Protein AF-A0A9X6AEW4-F1 (afdb_monomer_lite)

Structure (mmCIF, N/CA/C/O backbone):
data_AF-A0A9X6AEW4-F1
#
_entry.id   AF-A0A9X6AEW4-F1
#
loop_
_atom_site.group_PDB
_atom_site.id
_atom_site.type_symbol
_atom_site.label_atom_id
_atom_site.label_alt_id
_atom_site.label_comp_id
_atom_site.label_asym_id
_atom_site.label_entity_id
_atom_site.label_seq_id
_atom_site.pdbx_PDB_ins_code
_atom_site.Cartn_x
_atom_site.Cartn_y
_atom_site.Cartn_z
_atom_site.occupancy
_atom_site.B_iso_or_equiv
_atom_site.auth_seq_id
_atom_site.auth_comp_id
_atom_site.auth_asym_id
_atom_site.auth_atom_id
_atom_site.pdbx_PDB_model_num
ATOM 1 N N . PHE A 1 1 ? 2.083 4.093 9.256 1.00 96.12 1 PHE A N 1
ATOM 2 C CA . PHE A 1 1 ? 1.418 5.423 9.361 1.00 96.12 1 PHE A CA 1
ATOM 3 C C . PHE A 1 1 ? 2.247 6.490 8.649 1.00 96.12 1 PHE A C 1
ATOM 5 O O . PHE A 1 1 ? 2.747 7.426 9.253 1.00 96.12 1 PHE A O 1
ATOM 12 N N . GLU A 1 2 ? 2.421 6.334 7.338 1.00 94.69 2 GLU A N 1
ATOM 13 C CA . GLU A 1 2 ? 3.553 6.954 6.638 1.00 94.69 2 GLU A CA 1
ATOM 14 C C . GLU A 1 2 ? 3.264 8.322 6.017 1.00 94.69 2 GLU A C 1
ATOM 16 O O . GLU A 1 2 ? 4.173 8.936 5.484 1.00 94.69 2 GLU A O 1
ATOM 21 N N . TYR A 1 3 ? 2.034 8.834 6.043 1.00 95.38 3 TYR A N 1
ATOM 22 C CA . TYR A 1 3 ? 1.745 10.127 5.410 1.00 95.38 3 TYR A CA 1
ATOM 23 C C . TYR A 1 3 ? 2.541 11.243 6.099 1.00 95.38 3 TYR A C 1
ATOM 25 O O . TYR A 1 3 ? 2.691 11.251 7.319 1.00 95.38 3 TYR A O 1
ATOM 33 N N . GLY A 1 4 ? 3.058 12.202 5.334 1.00 93.94 4 GLY A N 1
ATOM 34 C CA . GLY A 1 4 ? 3.795 13.310 5.933 1.00 93.94 4 GLY A CA 1
ATOM 35 C C . GLY A 1 4 ? 4.059 14.476 4.996 1.00 93.94 4 GLY A C 1
ATOM 36 O O . GLY A 1 4 ? 3.699 14.468 3.820 1.00 93.94 4 GLY A O 1
ATOM 37 N N . THR A 1 5 ? 4.751 15.483 5.525 1.00 94.44 5 THR A N 1
ATOM 38 C CA . THR A 1 5 ? 5.048 16.742 4.821 1.00 94.44 5 THR A CA 1
ATOM 39 C C . THR A 1 5 ? 5.946 16.569 3.594 1.00 94.44 5 THR A C 1
ATOM 41 O O . THR A 1 5 ? 5.980 17.438 2.717 1.00 94.44 5 THR A O 1
ATOM 44 N N . ALA A 1 6 ? 6.637 15.429 3.492 1.00 91.81 6 ALA A N 1
ATOM 45 C CA . ALA A 1 6 ? 7.330 15.018 2.279 1.00 91.81 6 ALA A CA 1
ATOM 46 C C . ALA A 1 6 ? 6.361 14.849 1.095 1.00 91.81 6 ALA A C 1
ATOM 48 O O . ALA A 1 6 ? 6.721 15.267 -0.006 1.00 91.81 6 ALA A O 1
ATOM 49 N N . ASP A 1 7 ? 5.154 14.324 1.338 1.00 93.62 7 ASP A N 1
ATOM 50 C CA . ASP A 1 7 ? 4.107 14.076 0.337 1.00 93.62 7 ASP A CA 1
ATOM 51 C C . ASP A 1 7 ? 3.308 15.344 0.039 1.00 93.62 7 ASP A C 1
ATOM 53 O O . ASP A 1 7 ? 3.150 15.745 -1.109 1.00 93.62 7 ASP A O 1
ATOM 57 N N . ASN A 1 8 ? 2.806 15.989 1.093 1.00 94.31 8 ASN A N 1
ATOM 58 C CA . ASN A 1 8 ? 1.968 17.176 1.010 1.00 94.31 8 ASN A CA 1
ATOM 59 C C . ASN A 1 8 ? 2.116 17.990 2.294 1.00 94.31 8 ASN A C 1
ATOM 61 O O . ASN A 1 8 ? 2.105 17.427 3.385 1.00 94.31 8 ASN A O 1
ATOM 65 N N . ARG A 1 9 ? 2.206 19.321 2.196 1.00 94.75 9 ARG A N 1
ATOM 66 C CA . ARG A 1 9 ? 2.415 20.195 3.366 1.00 94.75 9 ARG A CA 1
ATOM 67 C C . ARG A 1 9 ? 1.319 20.071 4.428 1.00 94.75 9 ARG A C 1
ATOM 69 O O . ARG A 1 9 ? 1.601 20.341 5.588 1.00 94.75 9 ARG A O 1
ATOM 76 N N . SER A 1 10 ? 0.099 19.693 4.042 1.00 95.44 10 SER A N 1
ATOM 77 C CA . SER A 1 10 ? -1.014 19.495 4.978 1.00 95.44 10 SER A CA 1
ATOM 78 C C . SER A 1 10 ? -1.075 18.088 5.576 1.00 95.44 10 SER A C 1
ATOM 80 O O . SER A 1 10 ? -1.900 17.842 6.455 1.00 95.44 10 SER A O 1
ATOM 82 N N . TYR A 1 11 ? -0.249 17.152 5.099 1.00 96.56 11 TYR A N 1
ATO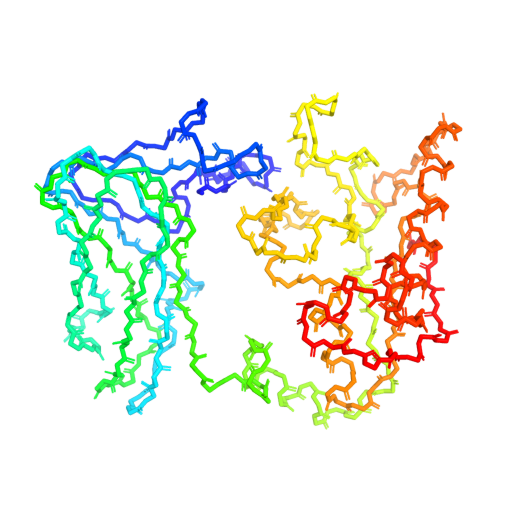M 83 C CA . TYR A 1 11 ? -0.308 15.770 5.552 1.00 96.56 11 TYR A CA 1
ATOM 84 C C . TYR A 1 11 ? 0.454 15.569 6.855 1.00 96.56 11 TYR A C 1
ATOM 86 O O . TYR A 1 11 ? 1.534 16.114 7.083 1.00 96.56 11 TYR A O 1
ATOM 94 N N . THR A 1 12 ? -0.119 14.714 7.687 1.00 96.75 12 THR A N 1
ATOM 95 C CA . THR A 1 12 ? 0.443 14.219 8.936 1.00 96.75 12 THR A CA 1
ATOM 96 C C . THR A 1 12 ? 0.379 12.690 8.9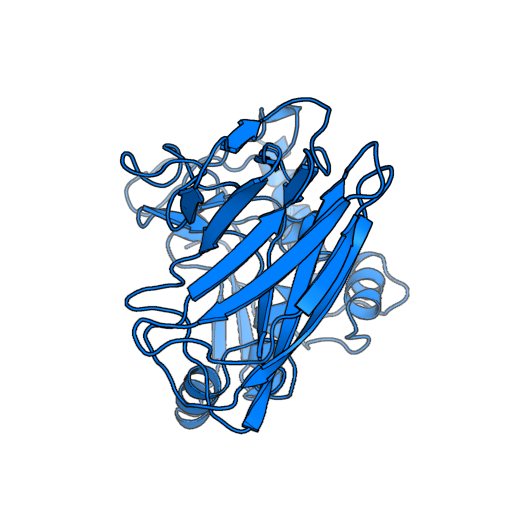18 1.00 96.75 12 THR A C 1
ATOM 98 O O . THR A 1 12 ? -0.389 12.119 8.137 1.00 96.75 12 THR A O 1
ATOM 101 N N . PRO A 1 13 ? 1.099 11.998 9.813 1.00 96.88 13 PRO A N 1
ATOM 102 C CA . PRO A 1 13 ? 0.965 10.547 9.961 1.00 96.88 13 PRO A CA 1
ATOM 103 C C . PRO A 1 13 ? -0.472 10.063 10.245 1.00 96.88 13 PRO A C 1
ATOM 105 O O . PRO A 1 13 ? -0.794 8.902 9.992 1.00 96.88 13 PRO A O 1
ATOM 108 N N . LEU A 1 14 ? -1.351 10.955 10.727 1.00 97.62 14 LEU A N 1
ATOM 109 C CA . LEU A 1 14 ? -2.779 10.710 10.962 1.00 97.62 14 LEU A CA 1
ATOM 110 C C . LEU A 1 14 ? -3.690 11.209 9.827 1.00 97.62 14 LEU A C 1
ATOM 112 O O . LEU A 1 14 ? -4.907 11.218 9.981 1.00 97.62 14 LEU A O 1
ATOM 116 N N . THR A 1 15 ? -3.169 11.615 8.668 1.00 96.62 15 THR A N 1
ATOM 117 C CA . THR A 1 15 ? -4.031 11.955 7.527 1.00 96.62 15 THR A CA 1
ATOM 118 C C . THR A 1 15 ? -4.926 10.769 7.158 1.00 96.62 15 THR A C 1
ATOM 120 O O . THR A 1 15 ? -4.448 9.657 6.943 1.00 96.62 15 THR A O 1
ATOM 123 N N . SER A 1 16 ? -6.234 11.025 7.038 1.00 96.31 16 SER A N 1
ATOM 124 C CA . SER A 1 16 ? -7.305 10.020 6.864 1.00 96.31 16 SER A CA 1
ATOM 125 C C . SER A 1 16 ? -7.614 9.165 8.103 1.00 96.31 16 SER A C 1
ATOM 127 O O . SER A 1 16 ? -8.352 8.183 8.000 1.00 96.31 16 SER A O 1
ATOM 129 N N . TRP A 1 17 ? -7.089 9.535 9.274 1.00 98.25 17 TRP A N 1
ATOM 130 C CA . TRP A 1 17 ? -7.351 8.878 10.552 1.00 98.25 17 TRP A CA 1
ATOM 131 C C . TRP A 1 17 ? -7.935 9.864 11.566 1.00 98.25 17 TRP A C 1
ATOM 133 O O . TRP A 1 17 ? -7.353 10.907 11.846 1.00 98.25 17 TRP A O 1
ATOM 143 N N . ALA A 1 18 ? -9.075 9.509 12.151 1.00 98.19 18 ALA A N 1
ATOM 144 C CA . ALA A 1 18 ? -9.630 10.180 13.322 1.00 98.19 18 ALA A CA 1
ATOM 145 C C . ALA A 1 18 ? -9.349 9.341 14.571 1.00 98.19 18 ALA A C 1
ATOM 147 O O . ALA A 1 18 ? -9.446 8.114 14.522 1.00 98.19 18 ALA A O 1
ATOM 148 N N . THR A 1 19 ? -9.011 9.979 15.687 1.00 98.44 19 THR A N 1
ATOM 149 C CA . THR A 1 19 ? -8.682 9.296 16.943 1.00 98.44 19 THR A CA 1
ATOM 150 C C . THR A 1 19 ? -9.671 9.665 18.043 1.00 98.44 19 THR A C 1
ATOM 152 O O . THR A 1 19 ? -10.265 10.741 18.047 1.00 98.44 19 THR A O 1
ATOM 155 N N . THR A 1 20 ? -9.874 8.753 18.987 1.00 98.44 20 THR A N 1
ATOM 156 C CA . THR A 1 20 ? -10.588 9.011 20.244 1.00 98.44 20 THR A CA 1
ATOM 157 C C . THR A 1 20 ? -9.724 8.504 21.386 1.00 98.44 20 THR A C 1
ATOM 159 O O . THR A 1 20 ? -9.200 7.395 21.298 1.00 98.44 20 THR A O 1
ATOM 162 N N . GLY A 1 21 ? -9.566 9.305 22.439 1.00 98.00 21 GLY A N 1
ATOM 163 C CA . GLY A 1 21 ? -8.619 9.021 23.518 1.00 98.00 21 GLY A CA 1
ATOM 164 C C . GLY A 1 21 ? -7.184 9.405 23.145 1.00 98.00 21 GLY A C 1
ATOM 165 O O . GLY A 1 21 ? -6.957 10.413 22.475 1.00 98.00 21 GLY A O 1
ATOM 166 N N . THR A 1 22 ? -6.215 8.607 23.587 1.00 98.19 22 THR A N 1
ATOM 167 C CA . THR A 1 22 ? -4.781 8.867 23.415 1.00 98.19 22 THR A CA 1
ATOM 168 C C . THR A 1 22 ? -4.233 8.081 22.231 1.00 98.19 22 THR A C 1
ATOM 170 O O . THR A 1 22 ? -4.298 6.853 22.207 1.00 98.19 22 THR A O 1
ATOM 173 N N . ALA A 1 23 ? -3.647 8.781 21.264 1.00 98.38 23 ALA A N 1
ATOM 174 C CA . ALA A 1 23 ? -3.039 8.181 20.085 1.00 98.38 23 ALA A CA 1
ATOM 175 C C . ALA A 1 23 ? -1.828 9.012 19.641 1.00 98.38 23 ALA A C 1
ATOM 177 O O . ALA A 1 23 ? -1.965 10.205 19.371 1.00 98.38 23 ALA A O 1
ATOM 178 N N . THR A 1 24 ? -0.662 8.378 19.543 1.00 98.38 24 THR A N 1
ATOM 179 C CA . THR A 1 24 ? 0.604 9.034 19.197 1.00 98.38 24 THR A CA 1
ATOM 180 C C . THR A 1 24 ? 1.288 8.269 18.078 1.00 98.38 24 THR A C 1
ATOM 182 O O . THR A 1 24 ? 1.469 7.058 18.168 1.00 98.38 24 THR A O 1
ATOM 185 N N . THR A 1 25 ? 1.688 8.958 17.016 1.00 98.25 25 THR A N 1
ATOM 186 C CA . THR A 1 25 ? 2.504 8.364 15.949 1.00 98.25 25 THR A CA 1
ATOM 187 C C . THR A 1 25 ? 3.973 8.397 16.344 1.00 98.25 25 THR A C 1
ATOM 189 O O . THR A 1 25 ? 4.457 9.443 16.775 1.00 98.25 25 THR A O 1
ATOM 192 N N . VAL A 1 26 ? 4.666 7.270 16.203 1.00 98.31 26 VAL A N 1
ATOM 193 C CA . VAL A 1 26 ? 6.029 7.061 16.704 1.00 98.31 26 VAL A CA 1
ATOM 194 C C . VAL A 1 26 ? 6.925 6.559 15.572 1.00 98.31 26 VAL A C 1
ATOM 196 O O . VAL A 1 26 ? 6.545 5.629 14.864 1.00 98.31 26 VAL A O 1
ATOM 199 N N . ASP A 1 27 ? 8.104 7.166 15.428 1.00 96.25 27 ASP A N 1
ATOM 200 C CA . ASP A 1 27 ? 9.203 6.716 14.560 1.00 96.25 27 ASP A CA 1
ATOM 201 C C . ASP A 1 27 ? 10.460 6.528 15.423 1.00 96.25 27 ASP A C 1
ATOM 203 O O . ASP A 1 27 ? 11.249 7.450 15.627 1.00 96.25 27 ASP A O 1
ATOM 207 N N . ASP A 1 28 ? 10.587 5.339 16.005 1.00 96.75 28 ASP A N 1
ATOM 208 C CA . ASP A 1 28 ? 11.712 4.907 16.834 1.00 96.75 28 ASP A CA 1
ATOM 209 C C . ASP A 1 28 ? 12.099 3.461 16.482 1.00 96.75 28 ASP A C 1
ATOM 211 O O . ASP A 1 28 ? 11.553 2.866 15.547 1.00 96.75 28 ASP A O 1
ATOM 215 N N . ASP A 1 29 ? 13.056 2.865 17.195 1.00 95.56 29 ASP A N 1
ATOM 216 C CA . ASP A 1 29 ? 13.512 1.489 16.934 1.00 95.56 29 ASP A CA 1
ATOM 217 C C . ASP A 1 29 ? 12.500 0.400 17.329 1.00 95.56 29 ASP A C 1
ATOM 219 O O . ASP A 1 29 ? 12.705 -0.780 17.048 1.00 95.56 29 ASP A O 1
ATOM 223 N N . GLY A 1 30 ? 11.364 0.780 17.918 1.00 96.06 30 GLY A N 1
ATOM 224 C CA . GLY A 1 30 ? 10.219 -0.086 18.166 1.00 96.06 30 GLY A CA 1
ATOM 225 C C . GLY A 1 30 ? 9.327 -0.324 16.943 1.00 96.06 30 GLY A C 1
ATOM 226 O O . GLY A 1 30 ? 8.372 -1.102 17.044 1.00 96.06 30 GLY A O 1
ATOM 227 N N . ARG A 1 31 ? 9.614 0.320 15.807 1.00 96.44 31 ARG A N 1
ATOM 228 C CA . ARG A 1 31 ? 8.911 0.151 14.525 1.00 96.44 31 ARG A CA 1
ATOM 229 C C . ARG A 1 31 ? 8.921 -1.291 14.001 1.00 96.44 31 ARG A C 1
ATOM 231 O O . ARG A 1 31 ? 9.732 -2.119 14.408 1.00 96.44 31 ARG A O 1
ATOM 238 N N . LEU A 1 32 ? 8.005 -1.599 13.078 1.00 95.94 32 LEU A N 1
ATOM 239 C CA . LEU A 1 32 ? 7.828 -2.953 12.534 1.00 95.94 32 LEU A CA 1
ATOM 240 C C . LEU A 1 32 ? 9.089 -3.472 11.826 1.00 95.94 32 LEU A C 1
ATOM 242 O O . LEU A 1 32 ? 9.424 -4.651 11.929 1.00 95.94 32 LEU A O 1
ATOM 246 N N . ASN A 1 33 ? 9.761 -2.599 11.078 1.00 95.69 33 ASN A N 1
ATOM 247 C CA . ASN A 1 33 ? 11.057 -2.843 10.454 1.00 95.69 33 ASN A CA 1
ATOM 248 C C . ASN A 1 33 ? 11.674 -1.508 10.005 1.00 95.69 33 ASN A C 1
ATOM 250 O O . ASN A 1 33 ? 11.036 -0.463 10.062 1.00 95.69 33 ASN A O 1
ATOM 254 N N . ALA A 1 34 ? 12.913 -1.534 9.514 1.00 94.50 34 ALA A N 1
ATOM 255 C CA . ALA A 1 34 ? 13.624 -0.327 9.094 1.00 94.50 34 ALA A CA 1
ATOM 256 C C . ALA A 1 34 ? 12.935 0.465 7.963 1.00 94.50 34 ALA A C 1
ATOM 258 O O . ALA A 1 34 ? 13.138 1.672 7.868 1.00 94.50 34 ALA A O 1
ATOM 259 N N . ARG A 1 35 ? 12.126 -0.200 7.126 1.00 94.75 35 ARG A N 1
ATOM 260 C CA . ARG A 1 35 ? 11.498 0.381 5.929 1.00 94.75 35 ARG A CA 1
ATOM 261 C C . ARG A 1 35 ? 10.038 0.806 6.132 1.00 94.75 35 ARG A C 1
ATOM 263 O O . ARG A 1 35 ? 9.484 1.474 5.266 1.00 94.75 35 ARG A O 1
ATOM 270 N N . ASN A 1 36 ? 9.443 0.457 7.269 1.00 95.00 36 ASN A N 1
ATOM 271 C CA . ASN A 1 36 ? 8.139 0.931 7.717 1.00 95.00 36 ASN A CA 1
ATOM 272 C C . ASN A 1 36 ? 8.348 1.695 9.029 1.00 95.00 36 ASN A C 1
ATOM 274 O O . ASN A 1 36 ? 8.495 1.094 10.096 1.00 95.00 36 ASN A O 1
ATOM 278 N N . ARG A 1 37 ? 8.503 3.013 8.898 1.00 95.06 37 ARG A N 1
ATOM 279 C CA . ARG A 1 37 ? 9.150 3.891 9.877 1.00 95.06 37 ARG A CA 1
ATOM 280 C C . ARG A 1 37 ? 8.221 4.281 11.016 1.00 95.06 37 ARG A C 1
ATOM 282 O O . ARG A 1 37 ? 8.637 4.295 12.166 1.00 95.06 37 ARG A O 1
ATOM 289 N N . THR A 1 38 ? 6.965 4.559 10.697 1.00 97.06 38 THR A N 1
ATOM 290 C CA . THR A 1 38 ? 6.020 5.190 11.611 1.00 97.06 38 THR A CA 1
ATOM 291 C C . THR A 1 38 ? 4.890 4.240 11.975 1.00 97.06 38 THR A C 1
ATOM 293 O O . THR A 1 38 ? 4.071 3.891 11.123 1.00 97.06 38 THR A O 1
ATOM 296 N N . TYR A 1 39 ? 4.748 3.921 13.259 1.00 98.50 39 TYR A N 1
ATOM 297 C CA . TYR A 1 39 ? 3.604 3.174 13.790 1.00 98.50 39 TYR A CA 1
ATOM 298 C C . TYR A 1 39 ? 2.727 4.053 14.694 1.00 98.50 39 TYR A C 1
ATOM 300 O O . TYR A 1 39 ? 3.101 5.169 15.056 1.00 98.50 39 TYR A O 1
ATOM 308 N N . LEU A 1 40 ? 1.541 3.568 15.066 1.00 98.81 40 LEU A N 1
ATOM 309 C CA . LEU A 1 40 ? 0.643 4.251 16.000 1.00 98.81 40 LEU A CA 1
ATOM 310 C C . LEU A 1 40 ? 0.686 3.584 17.374 1.00 98.81 40 LEU A C 1
ATOM 312 O O . LEU A 1 40 ? 0.290 2.430 17.506 1.00 98.81 40 LEU A O 1
ATOM 316 N N . ALA A 1 41 ? 1.109 4.310 18.403 1.00 98.62 41 ALA A N 1
ATOM 317 C CA . ALA A 1 41 ? 0.903 3.940 19.796 1.00 98.62 41 ALA A CA 1
ATOM 318 C C . ALA A 1 41 ? -0.485 4.420 20.246 1.00 98.62 41 ALA A C 1
ATOM 320 O O . ALA A 1 41 ? -0.746 5.621 20.326 1.00 98.62 41 ALA A O 1
ATOM 321 N N . LEU A 1 42 ? -1.382 3.479 20.521 1.00 98.50 42 LEU A N 1
ATOM 322 C CA . LEU A 1 42 ? -2.750 3.723 20.963 1.00 98.50 42 LEU A CA 1
ATOM 323 C C . LEU A 1 42 ? -2.854 3.434 22.467 1.00 98.50 42 LEU A C 1
ATOM 325 O O . LEU A 1 42 ? -2.401 2.388 22.933 1.00 98.50 42 LEU A O 1
ATOM 329 N N . GLY A 1 43 ? -3.417 4.369 23.232 1.00 98.31 43 GLY A N 1
ATOM 330 C CA . GLY A 1 43 ? -3.620 4.232 24.673 1.00 98.31 43 GLY A CA 1
ATOM 331 C C . GLY A 1 43 ? -4.779 3.299 25.034 1.00 98.31 43 GLY A C 1
ATOM 332 O O . GLY A 1 43 ? -5.589 2.924 24.188 1.00 98.31 43 GLY A O 1
ATOM 333 N N . ALA A 1 44 ? -4.882 2.950 26.318 1.00 97.62 44 ALA A N 1
ATOM 334 C CA . ALA A 1 44 ? -6.022 2.195 26.838 1.00 97.62 44 ALA A CA 1
ATOM 335 C C . ALA A 1 44 ? -7.346 2.936 26.581 1.00 97.62 44 ALA A C 1
ATOM 337 O O . ALA A 1 44 ? -7.406 4.162 26.699 1.00 97.62 44 ALA A O 1
ATOM 338 N N . GLY A 1 45 ? -8.396 2.198 26.217 1.00 97.81 45 GLY A N 1
ATOM 339 C CA . GLY A 1 45 ? -9.724 2.748 25.922 1.00 97.81 45 GLY A CA 1
ATOM 340 C C . GLY A 1 45 ? -9.768 3.698 24.721 1.00 97.81 45 GLY A C 1
ATOM 341 O O . GLY A 1 45 ? -10.711 4.476 24.590 1.00 97.81 45 GLY A O 1
ATOM 342 N N . SER A 1 46 ? -8.742 3.685 23.867 1.00 98.69 46 SER A N 1
ATOM 343 C CA . SER A 1 46 ? -8.621 4.593 22.724 1.00 98.69 46 SER A CA 1
ATOM 344 C C . SER A 1 46 ? -8.953 3.879 21.413 1.00 98.69 46 SER A C 1
ATOM 346 O O . SER A 1 46 ? -8.949 2.648 21.327 1.00 98.69 46 SER A O 1
ATOM 348 N N . SER A 1 47 ? -9.256 4.646 20.367 1.00 98.75 47 SER A N 1
ATOM 349 C CA . SER A 1 47 ? -9.532 4.103 19.036 1.00 98.75 47 SER A CA 1
ATOM 350 C C . SER A 1 47 ? -8.967 4.967 17.917 1.00 98.75 47 SER A C 1
ATOM 352 O O . SER A 1 47 ? -8.712 6.162 18.087 1.00 98.75 47 SER A O 1
ATOM 354 N N . VAL A 1 48 ? -8.783 4.340 16.758 1.00 98.88 48 VAL A N 1
ATOM 355 C CA . VAL A 1 48 ? -8.408 4.997 15.509 1.00 98.88 48 VAL A CA 1
ATOM 356 C C . VAL A 1 48 ? -9.374 4.569 14.404 1.00 98.88 48 VAL A C 1
ATOM 358 O O . VAL A 1 48 ? -9.675 3.385 14.257 1.00 98.88 48 VAL A O 1
ATOM 361 N N . THR A 1 49 ? -9.872 5.529 13.629 1.00 98.88 49 THR A N 1
ATOM 362 C CA . THR A 1 49 ? -10.885 5.332 12.586 1.00 98.88 49 THR A CA 1
ATOM 363 C C . THR A 1 49 ? -10.376 5.836 11.244 1.00 98.88 49 THR A C 1
ATOM 365 O O . THR A 1 49 ? -10.066 7.017 11.111 1.00 98.88 49 THR A O 1
ATOM 368 N N . ASN A 1 50 ? -10.305 4.958 10.244 1.00 98.75 50 ASN A N 1
ATOM 369 C CA . ASN A 1 50 ? -9.934 5.319 8.880 1.00 98.75 50 ASN A CA 1
ATOM 370 C C . ASN A 1 50 ? -11.138 5.867 8.109 1.00 98.75 50 ASN A C 1
ATOM 372 O O . ASN A 1 50 ? -12.201 5.237 8.079 1.00 98.75 50 ASN A O 1
ATOM 376 N N . SER A 1 51 ? -10.953 6.999 7.432 1.00 97.56 51 SER A N 1
ATOM 377 C CA . SER A 1 51 ? -11.989 7.618 6.604 1.00 97.56 51 SER A CA 1
ATOM 378 C C . SER A 1 51 ? -12.169 6.976 5.230 1.00 97.56 51 SER A C 1
ATOM 380 O O . SER A 1 51 ? -13.122 7.314 4.541 1.00 97.56 51 SER A O 1
ATOM 382 N N . GLY A 1 52 ? -11.274 6.085 4.804 1.00 96.62 52 GLY A N 1
ATOM 383 C CA . GLY A 1 52 ? -11.177 5.648 3.417 1.00 96.62 52 GLY A CA 1
ATOM 384 C C . GLY A 1 52 ? -10.704 6.767 2.486 1.00 96.62 52 GLY A C 1
ATOM 385 O O . GLY A 1 52 ? -10.223 7.815 2.924 1.00 96.62 52 GLY A O 1
ATOM 386 N N . TYR A 1 53 ? -10.854 6.531 1.184 1.00 94.38 53 TYR A N 1
ATOM 387 C CA . TYR A 1 53 ? -10.538 7.502 0.138 1.00 94.38 53 TYR A CA 1
ATOM 388 C C . TYR A 1 53 ? -11.813 8.219 -0.324 1.00 94.38 53 TYR A C 1
ATOM 390 O O . TYR A 1 53 ? -12.877 7.607 -0.416 1.00 94.38 53 TYR A O 1
ATOM 398 N N . ASN A 1 54 ? -11.700 9.502 -0.676 1.00 92.75 54 ASN A N 1
ATOM 399 C CA . ASN A 1 54 ? -12.825 10.353 -1.078 1.00 92.75 54 ASN A CA 1
ATOM 400 C C . ASN A 1 54 ? -13.923 10.424 0.004 1.00 92.75 54 ASN A C 1
ATOM 402 O O . ASN A 1 54 ? -13.705 10.996 1.067 1.00 92.75 54 ASN A O 1
ATOM 406 N N . THR A 1 55 ? -15.105 9.863 -0.261 1.00 94.31 55 THR A N 1
ATOM 407 C CA . THR A 1 55 ? -16.265 9.890 0.646 1.00 94.31 55 THR A CA 1
ATOM 408 C C . THR A 1 55 ? -16.233 8.779 1.695 1.00 94.31 55 THR A C 1
ATOM 410 O O . THR A 1 55 ? -16.868 8.902 2.750 1.00 94.31 55 THR A O 1
ATOM 413 N N . GLY A 1 56 ? -15.506 7.690 1.436 1.00 97.81 56 GLY A N 1
ATOM 414 C CA . GLY A 1 56 ? -15.477 6.545 2.330 1.00 97.81 56 GLY A CA 1
ATOM 415 C C . GLY A 1 56 ? -14.980 5.245 1.732 1.00 97.81 56 GLY A C 1
ATOM 416 O O . GLY A 1 56 ? -14.519 5.162 0.595 1.00 97.81 56 GLY A O 1
ATOM 417 N N . ILE A 1 57 ? -15.111 4.197 2.536 1.00 98.25 57 ILE A N 1
ATOM 418 C CA . ILE A 1 57 ? -14.914 2.818 2.107 1.00 98.25 57 ILE A CA 1
ATOM 419 C C . ILE A 1 57 ? -16.218 2.345 1.465 1.00 98.25 57 ILE A C 1
ATOM 421 O O . ILE A 1 57 ? -17.260 2.322 2.122 1.00 98.25 57 ILE A O 1
ATOM 425 N N . ARG A 1 58 ? -16.161 1.957 0.186 1.00 97.12 58 ARG A N 1
ATOM 426 C CA . ARG A 1 58 ? -17.288 1.289 -0.470 1.00 97.12 58 ARG A CA 1
ATOM 427 C C . ARG A 1 58 ? -17.410 -0.140 0.049 1.00 97.12 58 ARG A C 1
ATOM 429 O O . ARG A 1 58 ? -16.457 -0.913 -0.054 1.00 97.12 58 ARG A O 1
ATOM 436 N N . VAL A 1 59 ? -18.588 -0.485 0.545 1.00 97.62 59 VAL A N 1
ATOM 437 C CA . VAL A 1 59 ? -18.970 -1.844 0.925 1.00 97.62 59 VAL A CA 1
ATOM 438 C C . VAL A 1 59 ? -20.273 -2.224 0.235 1.00 97.62 59 VAL A C 1
ATOM 440 O O . VAL A 1 59 ? -21.096 -1.362 -0.066 1.00 97.62 59 VAL A O 1
ATOM 443 N N . GLU A 1 60 ? -20.441 -3.509 -0.034 1.00 98.25 60 GLU A N 1
ATOM 444 C CA . GLU A 1 60 ? -21.565 -4.067 -0.775 1.00 98.25 60 GLU A CA 1
ATOM 445 C C . GLU A 1 60 ? -22.124 -5.256 0.002 1.00 98.25 60 GLU A C 1
ATOM 447 O O . GLU A 1 60 ? -21.381 -6.144 0.430 1.00 98.25 60 GLU A O 1
ATOM 452 N N . SER A 1 61 ? -23.436 -5.267 0.197 1.00 98.38 61 SER A N 1
ATOM 453 C CA . SER A 1 61 ? -24.154 -6.255 0.983 1.00 98.38 61 SER A CA 1
ATOM 454 C C . SER A 1 61 ? -23.876 -7.674 0.485 1.00 98.38 61 SER A C 1
ATOM 456 O O . SER A 1 61 ? -23.792 -7.950 -0.713 1.00 98.38 61 SER A O 1
ATOM 458 N N . GLY A 1 62 ? -23.664 -8.589 1.428 1.00 98.44 62 GLY A N 1
ATOM 459 C CA . GLY A 1 62 ? -23.295 -9.976 1.165 1.00 98.44 62 GLY A CA 1
ATOM 460 C C . GLY A 1 62 ? -21.841 -10.186 0.727 1.00 98.44 62 GLY A C 1
ATOM 461 O O . GLY A 1 62 ? -21.387 -11.331 0.704 1.00 98.44 62 GLY A O 1
ATOM 462 N N . LYS A 1 63 ? -21.071 -9.133 0.411 1.00 98.38 63 LYS A N 1
ATOM 463 C CA . LYS A 1 63 ? -19.650 -9.269 0.057 1.00 98.38 63 LYS A CA 1
ATOM 464 C C . LYS A 1 63 ? -18.772 -9.411 1.295 1.00 98.38 63 LYS A C 1
ATOM 466 O O . LYS A 1 63 ? -19.086 -8.954 2.396 1.00 98.38 63 LYS A O 1
ATOM 471 N N . THR A 1 64 ? -17.635 -10.066 1.089 1.00 98.50 64 THR A N 1
ATOM 472 C CA . THR A 1 64 ? -16.653 -10.360 2.130 1.00 98.50 64 THR A CA 1
ATOM 473 C C . THR A 1 64 ? -15.423 -9.471 1.997 1.00 98.50 64 THR A C 1
ATOM 475 O O . THR A 1 64 ? -14.887 -9.306 0.900 1.00 98.50 64 THR A O 1
ATOM 478 N N . TYR A 1 65 ? -14.930 -8.984 3.133 1.00 98.69 65 TYR A N 1
ATOM 479 C CA . TYR A 1 65 ? -13.747 -8.135 3.239 1.00 98.69 65 TYR A CA 1
ATOM 480 C C . TYR A 1 65 ? -12.764 -8.758 4.229 1.00 98.69 65 TYR A C 1
ATOM 482 O O . TYR A 1 65 ? -13.128 -9.069 5.367 1.00 98.69 65 TYR A O 1
ATOM 490 N N . ASP A 1 66 ? -11.523 -8.957 3.796 1.00 98.56 66 ASP A N 1
ATOM 491 C CA . ASP A 1 66 ? -10.447 -9.463 4.638 1.00 98.56 66 ASP A CA 1
ATOM 492 C C . ASP A 1 66 ? -9.749 -8.269 5.314 1.00 98.56 66 ASP A C 1
ATOM 494 O O . ASP A 1 66 ? -9.190 -7.389 4.657 1.00 98.56 66 ASP A O 1
ATOM 498 N N . PHE A 1 67 ? -9.805 -8.239 6.645 1.00 98.88 67 PHE A N 1
ATOM 499 C CA . PHE A 1 67 ? -9.113 -7.268 7.485 1.00 98.88 67 PHE A CA 1
ATOM 500 C C . PHE A 1 67 ? -7.778 -7.839 7.963 1.00 98.88 67 PHE A C 1
ATOM 502 O O . PHE A 1 67 ? -7.687 -9.015 8.336 1.00 98.88 67 PHE A O 1
ATOM 509 N N . SER A 1 68 ? -6.755 -6.991 8.043 1.00 98.81 68 SER A N 1
ATOM 510 C CA . SER A 1 68 ? -5.544 -7.304 8.794 1.00 98.81 68 SER A CA 1
ATOM 511 C C . SER A 1 68 ? -4.946 -6.088 9.483 1.00 98.81 68 SER A C 1
ATOM 513 O O . SER A 1 68 ? -5.079 -4.972 8.993 1.00 98.81 68 SER A O 1
ATOM 515 N N . VAL A 1 69 ? -4.224 -6.329 10.571 1.00 98.88 69 VAL A N 1
ATOM 516 C CA . VAL A 1 69 ? -3.425 -5.328 11.283 1.00 98.88 69 VAL A CA 1
ATOM 517 C C . VAL A 1 69 ? -2.155 -5.987 11.800 1.00 98.88 69 VAL A C 1
ATOM 519 O O . VAL A 1 69 ? -2.194 -7.129 12.265 1.00 98.88 69 VAL A O 1
ATOM 522 N N . TRP A 1 70 ? -1.028 -5.291 11.715 1.00 98.81 70 TRP A N 1
ATOM 523 C CA . TRP A 1 70 ? 0.144 -5.643 12.502 1.00 98.81 70 TRP A CA 1
ATOM 524 C C . TRP A 1 70 ? 0.018 -4.969 13.861 1.00 98.81 70 TRP A C 1
ATOM 526 O O . TRP A 1 70 ? -0.254 -3.773 13.931 1.00 98.81 70 TRP A O 1
ATOM 536 N N . ALA A 1 71 ? 0.168 -5.734 14.939 1.00 98.75 71 ALA A N 1
ATOM 537 C CA . ALA A 1 71 ? 0.073 -5.199 16.290 1.00 98.75 71 ALA A CA 1
ATOM 538 C C . ALA A 1 71 ? 1.148 -5.780 17.210 1.00 98.75 71 ALA A C 1
ATOM 540 O O . ALA A 1 71 ? 1.542 -6.940 17.060 1.00 98.75 71 ALA A O 1
ATOM 541 N N . ARG A 1 72 ? 1.584 -4.966 18.171 1.00 98.44 72 ARG A N 1
ATOM 542 C CA . ARG A 1 72 ? 2.501 -5.320 19.261 1.00 98.44 72 ARG A CA 1
ATOM 543 C C . ARG A 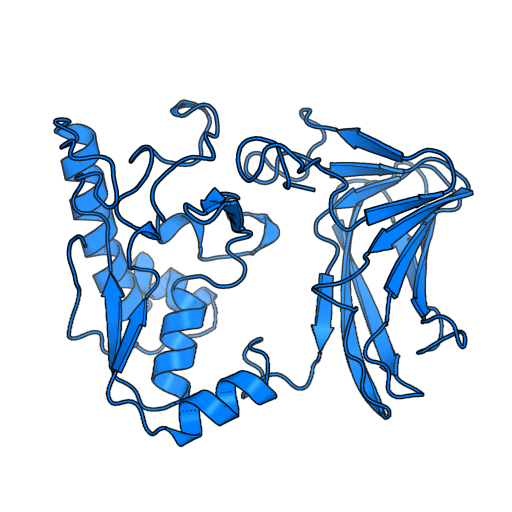1 72 ? 1.908 -4.813 20.574 1.00 98.44 72 ARG A C 1
ATOM 545 O O . ARG A 1 72 ? 1.500 -3.657 20.650 1.00 98.44 72 ARG A O 1
ATOM 552 N N . ALA A 1 73 ? 1.862 -5.664 21.592 1.00 98.00 73 ALA A N 1
ATOM 553 C CA . ALA A 1 73 ? 1.313 -5.323 22.903 1.00 98.00 73 ALA A CA 1
ATOM 554 C C . ALA A 1 73 ? 1.986 -6.154 23.997 1.00 98.00 73 ALA A C 1
ATOM 556 O O . ALA A 1 73 ? 2.062 -7.373 23.869 1.00 98.00 73 ALA A O 1
ATOM 557 N N . ASP A 1 74 ? 2.423 -5.527 25.087 1.00 94.81 74 ASP A N 1
ATOM 558 C CA . ASP A 1 74 ? 3.078 -6.249 26.188 1.00 94.81 74 ASP A CA 1
ATOM 559 C C . ASP A 1 74 ? 2.097 -7.182 26.912 1.00 94.81 74 ASP A C 1
ATOM 561 O O . ASP A 1 74 ? 2.404 -8.340 27.201 1.00 94.81 74 ASP A O 1
ATOM 565 N N . ALA A 1 75 ? 0.879 -6.692 27.149 1.00 94.25 75 ALA A N 1
ATOM 566 C CA . ALA A 1 75 ? -0.222 -7.471 27.694 1.00 94.25 75 ALA A CA 1
ATOM 567 C C . ALA A 1 75 ? -1.070 -8.108 26.582 1.00 94.25 75 ALA A C 1
ATOM 569 O O . ALA A 1 75 ? -1.007 -7.747 25.406 1.00 94.25 75 ALA A O 1
ATOM 570 N N . ARG A 1 76 ? -1.915 -9.066 26.974 1.00 97.12 76 ARG A N 1
ATOM 571 C CA . ARG A 1 76 ? -2.953 -9.606 26.097 1.00 97.12 76 ARG A CA 1
ATOM 572 C C . ARG A 1 76 ? -4.030 -8.534 25.896 1.00 97.12 76 ARG A C 1
ATOM 574 O O . ARG A 1 76 ? -4.877 -8.362 26.766 1.00 97.12 76 ARG A O 1
ATOM 581 N N . THR A 1 77 ? -4.009 -7.869 24.747 1.00 98.19 77 THR A N 1
ATOM 582 C CA . THR A 1 77 ? -4.862 -6.714 24.445 1.00 98.19 77 THR A CA 1
ATOM 583 C C . THR A 1 77 ? -5.895 -7.066 23.374 1.00 98.19 77 THR A C 1
ATOM 585 O O . THR A 1 77 ? -5.541 -7.237 22.201 1.00 98.19 77 THR A O 1
ATOM 588 N N . PRO A 1 78 ? -7.180 -7.204 23.741 1.00 97.94 78 PRO A N 1
ATOM 589 C CA . PRO A 1 78 ? -8.276 -7.214 22.784 1.00 97.94 78 PRO A CA 1
ATOM 590 C C . PRO A 1 78 ? -8.302 -5.958 21.913 1.00 97.94 78 PRO A C 1
ATOM 592 O O . PRO A 1 78 ? -8.203 -4.842 22.417 1.00 97.94 78 PRO A O 1
ATOM 595 N N . LEU A 1 79 ? -8.469 -6.161 20.609 1.00 98.75 79 LEU A N 1
ATOM 596 C CA . LEU A 1 79 ? -8.749 -5.118 19.635 1.00 98.75 79 LEU A CA 1
ATOM 597 C C . LEU A 1 79 ? -10.133 -5.366 19.047 1.00 98.75 79 LEU A C 1
ATOM 599 O O . LEU A 1 79 ? -10.359 -6.414 18.435 1.00 98.75 79 LEU A O 1
ATOM 603 N N . THR A 1 80 ? -11.027 -4.398 19.205 1.00 98.81 80 THR A N 1
ATOM 604 C CA . THR A 1 80 ? -12.359 -4.413 18.598 1.00 98.81 80 THR A CA 1
ATOM 605 C C . THR A 1 80 ? -12.305 -3.661 17.277 1.00 98.81 80 THR A C 1
ATOM 607 O O . THR A 1 80 ? -11.911 -2.498 17.224 1.00 98.81 80 THR A O 1
ATOM 610 N N . VAL A 1 81 ? -12.690 -4.333 16.198 1.00 98.88 81 VAL A N 1
ATOM 611 C CA . VAL A 1 81 ? -12.646 -3.824 14.829 1.00 98.88 81 VAL A CA 1
ATOM 612 C C . VAL A 1 81 ? -14.067 -3.707 14.303 1.00 98.88 81 VAL A C 1
ATOM 614 O O . VAL A 1 81 ? -14.808 -4.693 14.285 1.00 98.88 81 VAL A O 1
ATOM 617 N N . THR A 1 82 ? -14.449 -2.518 13.850 1.00 98.88 82 THR A N 1
ATOM 618 C CA . THR A 1 82 ? -15.800 -2.251 13.346 1.00 98.88 82 THR A CA 1
ATOM 619 C C . THR A 1 82 ? -15.762 -1.620 11.962 1.00 98.88 82 THR A C 1
ATOM 621 O O . THR A 1 82 ? -14.908 -0.790 11.651 1.00 98.88 82 THR A O 1
ATOM 624 N N . LEU A 1 83 ? -16.722 -2.020 11.131 1.00 98.81 83 LEU A N 1
ATOM 625 C CA . LEU A 1 83 ? -17.011 -1.421 9.834 1.00 98.81 83 LEU A CA 1
ATOM 626 C C . LEU A 1 83 ? -18.400 -0.794 9.936 1.00 98.81 83 LEU A C 1
ATOM 628 O O . LEU A 1 83 ? -19.364 -1.500 10.234 1.00 98.81 83 LEU A O 1
ATOM 632 N N . HIS A 1 84 ? -18.498 0.521 9.772 1.00 98.75 84 HIS A N 1
ATOM 633 C CA . HIS A 1 84 ? -19.718 1.279 10.064 1.00 98.75 84 HIS A CA 1
ATOM 634 C C . HIS A 1 84 ? -19.832 2.534 9.191 1.00 98.75 84 HIS A C 1
ATOM 636 O O . HIS A 1 84 ? -18.855 2.959 8.578 1.00 98.75 84 HIS A O 1
ATOM 642 N N . ASP A 1 85 ? -21.018 3.122 9.143 1.00 98.50 85 ASP A N 1
ATOM 643 C CA . ASP A 1 85 ? -21.287 4.456 8.609 1.00 98.50 85 ASP A CA 1
ATOM 644 C C . ASP A 1 85 ? -22.217 5.235 9.556 1.00 98.50 85 ASP A C 1
ATOM 646 O O . ASP A 1 85 ? -22.418 4.834 10.704 1.00 98.50 85 ASP A O 1
ATOM 650 N N . ALA A 1 86 ? -22.746 6.377 9.105 1.00 97.81 86 ALA A N 1
ATOM 651 C CA . ALA A 1 86 ? -23.640 7.218 9.907 1.00 97.81 86 ALA A CA 1
ATOM 652 C C . ALA A 1 86 ? -24.954 6.510 10.291 1.00 97.81 86 ALA A C 1
ATOM 654 O O . ALA A 1 86 ? -25.528 6.829 11.330 1.00 97.81 86 ALA A O 1
ATOM 655 N N . ASP A 1 87 ? -25.386 5.526 9.497 1.00 97.75 87 ASP A N 1
ATOM 656 C CA . ASP A 1 87 ? -26.596 4.734 9.743 1.00 97.75 87 ASP A CA 1
ATOM 657 C C . ASP A 1 87 ? -26.324 3.521 10.655 1.00 97.75 87 ASP A C 1
ATOM 659 O O . ASP A 1 87 ? -27.229 2.748 10.975 1.00 97.75 87 ASP A O 1
ATOM 663 N N . GLY A 1 88 ? -25.072 3.339 11.090 1.00 98.12 88 GLY A N 1
ATOM 664 C CA . GLY A 1 88 ? -24.658 2.324 12.053 1.00 98.12 88 GLY A CA 1
ATOM 665 C C . GLY A 1 88 ? -23.740 1.257 11.461 1.00 98.12 88 GLY A C 1
ATOM 666 O O . GLY A 1 88 ? -22.964 1.490 10.536 1.00 98.12 88 GLY A O 1
ATOM 667 N N . ALA A 1 89 ? -23.780 0.053 12.032 1.00 98.50 89 ALA A N 1
ATOM 668 C CA . ALA A 1 89 ? -22.882 -1.028 11.635 1.00 98.50 89 ALA A CA 1
ATOM 669 C C . ALA A 1 89 ? -23.146 -1.496 10.191 1.00 98.50 89 ALA A C 1
ATOM 671 O O . ALA A 1 89 ? -24.294 -1.639 9.761 1.00 98.50 89 ALA A O 1
ATOM 672 N N . LEU A 1 90 ? -22.067 -1.754 9.453 1.00 98.75 90 LEU A N 1
ATOM 673 C CA . LEU A 1 90 ? -22.078 -2.322 8.100 1.00 98.75 90 LEU A CA 1
ATOM 674 C C . LEU A 1 90 ? -21.756 -3.815 8.099 1.00 98.75 90 LEU A C 1
ATOM 676 O O . LEU A 1 90 ? -22.018 -4.501 7.118 1.00 98.75 90 LEU A O 1
ATOM 680 N N . ALA A 1 91 ? -21.172 -4.315 9.184 1.00 98.62 91 ALA A N 1
ATOM 681 C CA . ALA A 1 91 ? -20.898 -5.721 9.421 1.00 98.62 91 ALA A CA 1
ATOM 682 C C . ALA A 1 91 ? -20.823 -5.977 10.933 1.00 98.62 91 ALA A C 1
ATOM 684 O O . ALA A 1 91 ? -20.633 -5.049 11.722 1.00 98.62 91 ALA A O 1
ATOM 685 N N . GLU A 1 92 ? -20.939 -7.241 11.333 1.00 98.56 92 GLU A N 1
ATOM 686 C CA . GLU A 1 92 ? -20.695 -7.657 12.716 1.00 98.56 92 GLU A CA 1
ATOM 687 C C . GLU A 1 92 ? -19.275 -7.262 13.155 1.00 98.56 92 GLU A C 1
ATOM 689 O O . GLU A 1 92 ? -18.310 -7.462 12.409 1.00 98.56 92 GLU A O 1
ATOM 694 N N . ALA A 1 93 ? -19.147 -6.715 14.366 1.00 98.62 93 ALA A N 1
ATOM 695 C CA . ALA A 1 93 ? -17.854 -6.373 14.942 1.00 98.62 93 ALA A CA 1
ATOM 696 C C . ALA A 1 93 ? -16.949 -7.610 15.035 1.00 98.62 93 ALA A C 1
ATOM 698 O O . ALA A 1 93 ? -17.396 -8.740 15.247 1.00 98.62 93 ALA A O 1
ATOM 699 N N . ARG A 1 94 ? -15.645 -7.395 14.877 1.00 98.69 94 ARG A N 1
ATOM 700 C CA . ARG A 1 94 ? -14.639 -8.451 14.984 1.00 98.69 94 ARG A CA 1
ATOM 701 C C . ARG A 1 94 ? -13.682 -8.148 16.111 1.00 98.69 94 ARG A C 1
ATOM 703 O O . ARG A 1 94 ? -13.363 -6.995 16.362 1.00 98.69 94 ARG A O 1
ATOM 710 N N . GLN A 1 95 ? -13.195 -9.199 16.755 1.00 98.25 95 GLN A N 1
ATOM 711 C CA . GLN A 1 95 ? -12.211 -9.085 17.814 1.00 98.25 95 GLN A CA 1
ATOM 712 C C . GLN A 1 95 ? -10.973 -9.891 17.445 1.00 98.25 95 GLN A C 1
ATOM 714 O O . GLN A 1 95 ? -11.060 -11.063 17.078 1.00 98.25 95 GLN A O 1
ATOM 719 N N . VAL A 1 96 ? -9.811 -9.257 17.546 1.00 98.12 96 VAL A N 1
ATOM 720 C CA . VAL A 1 96 ? -8.511 -9.935 17.515 1.00 98.12 96 VAL A CA 1
ATOM 721 C C . VAL A 1 96 ? -7.791 -9.639 18.823 1.00 98.12 96 VAL A C 1
ATOM 723 O O . VAL A 1 96 ? -8.135 -8.692 19.521 1.00 98.12 96 VAL A O 1
ATOM 726 N N . THR A 1 97 ? -6.825 -10.458 19.221 1.00 98.25 97 THR A N 1
ATOM 727 C CA . THR A 1 97 ? -6.121 -10.252 20.493 1.00 98.25 97 THR A CA 1
ATOM 728 C C . THR A 1 97 ? -4.627 -10.155 20.258 1.00 98.25 97 THR A C 1
ATOM 730 O O . THR A 1 97 ? -3.988 -11.167 19.968 1.00 98.25 97 THR A O 1
ATOM 733 N N . ALA A 1 98 ? -4.090 -8.945 20.401 1.00 98.06 98 ALA A N 1
ATOM 734 C CA . ALA A 1 98 ? -2.666 -8.676 20.297 1.00 98.06 98 ALA A CA 1
ATOM 735 C C . ALA A 1 98 ? -1.924 -9.125 21.561 1.00 98.06 98 ALA A C 1
ATOM 737 O O . ALA A 1 98 ? -2.464 -9.052 22.666 1.00 98.06 98 ALA A O 1
ATOM 738 N N . ARG A 1 99 ? -0.696 -9.620 21.392 1.00 96.81 99 ARG A N 1
ATOM 739 C CA . ARG A 1 99 ? 0.226 -9.963 22.483 1.00 96.81 99 ARG A CA 1
ATOM 740 C C . ARG A 1 99 ? 1.660 -10.094 21.974 1.00 96.81 99 ARG A C 1
ATOM 742 O O . ARG A 1 99 ? 1.869 -10.559 20.854 1.00 96.81 99 ARG A O 1
ATOM 749 N N . GLY A 1 100 ? 2.622 -9.793 22.835 1.00 97.31 100 GLY A N 1
ATOM 750 C CA . GLY A 1 100 ? 4.048 -9.871 22.548 1.00 97.31 100 GLY A CA 1
ATOM 751 C C . GLY A 1 100 ? 4.492 -8.913 21.441 1.00 97.31 100 GLY A C 1
ATOM 752 O O . GLY A 1 100 ? 3.927 -7.833 21.262 1.00 97.31 100 GLY A O 1
ATOM 753 N N . GLY A 1 101 ? 5.526 -9.340 20.708 1.00 97.75 101 GLY A N 1
ATOM 754 C CA . GLY A 1 101 ? 6.113 -8.617 19.580 1.00 97.75 101 GLY A CA 1
ATOM 755 C C . GLY A 1 101 ? 5.161 -8.419 18.395 1.00 97.75 101 GLY A C 1
ATOM 756 O O . GLY A 1 101 ? 4.027 -8.895 18.388 1.00 97.75 101 GLY A O 1
ATOM 757 N N . TRP A 1 102 ? 5.650 -7.722 17.368 1.00 98.31 102 TRP A N 1
ATOM 758 C CA . TRP A 1 102 ? 4.893 -7.483 16.142 1.00 98.31 102 TRP A CA 1
ATOM 759 C C . TRP A 1 102 ? 4.426 -8.789 15.496 1.00 98.31 102 TRP A C 1
ATOM 761 O O . TRP A 1 102 ? 5.230 -9.632 15.101 1.00 98.31 102 TRP A O 1
ATOM 771 N N . ALA A 1 103 ? 3.112 -8.927 15.340 1.00 98.44 103 ALA A N 1
ATOM 772 C CA . ALA A 1 103 ? 2.498 -10.024 14.608 1.00 98.44 103 ALA A CA 1
ATOM 773 C C . ALA A 1 103 ? 1.305 -9.528 13.789 1.00 98.44 103 ALA A C 1
ATOM 775 O O . ALA A 1 103 ? 0.674 -8.523 14.123 1.00 98.44 103 ALA A O 1
ATOM 776 N N . LYS A 1 104 ? 0.983 -10.255 12.715 1.00 98.62 104 LYS A N 1
ATOM 777 C CA . LYS A 1 104 ? -0.151 -9.945 11.840 1.00 98.62 104 LYS A CA 1
ATOM 778 C C . LYS A 1 104 ? -1.412 -10.670 12.297 1.00 98.62 104 LYS A C 1
ATOM 780 O O . LYS A 1 104 ? -1.506 -11.894 12.195 1.00 98.62 104 LYS A O 1
ATOM 785 N N . TYR A 1 105 ? -2.413 -9.903 12.699 1.00 98.69 105 TYR A N 1
ATOM 786 C CA . TYR A 1 105 ? -3.740 -10.378 13.073 1.00 98.69 105 TYR A CA 1
ATOM 787 C C . TYR A 1 105 ? -4.710 -10.183 11.913 1.00 98.69 105 TYR A C 1
ATOM 789 O O . TYR A 1 105 ? -4.552 -9.267 11.104 1.00 98.69 105 TYR A O 1
ATOM 797 N N . ARG A 1 106 ? -5.696 -11.074 11.797 1.00 98.75 106 ARG A N 1
ATOM 798 C CA . ARG A 1 106 ? -6.655 -11.084 10.689 1.00 98.75 106 ARG A CA 1
ATOM 799 C C . ARG A 1 106 ? -8.065 -11.310 11.198 1.00 98.75 106 ARG A C 1
ATOM 801 O O . ARG A 1 106 ? -8.269 -12.060 12.147 1.00 98.75 106 ARG A O 1
ATOM 808 N N . ALA A 1 107 ? -9.019 -10.700 10.514 1.00 98.56 107 ALA A N 1
ATOM 809 C CA . ALA A 1 107 ? -10.439 -10.949 10.692 1.00 98.56 107 ALA A CA 1
ATOM 810 C C . ALA A 1 107 ? -11.142 -10.854 9.337 1.00 98.56 107 ALA A C 1
ATOM 812 O O . ALA A 1 107 ? -10.555 -10.429 8.342 1.00 98.56 107 ALA A O 1
ATOM 813 N N . ARG A 1 108 ? -12.409 -11.254 9.300 1.00 98.50 108 ARG A N 1
ATOM 814 C CA . ARG A 1 108 ? -13.223 -11.212 8.090 1.00 98.50 108 ARG A CA 1
ATOM 815 C C . ARG A 1 108 ? -14.561 -10.566 8.381 1.00 98.50 108 ARG A C 1
ATOM 817 O O . ARG A 1 108 ? -15.254 -10.989 9.302 1.00 98.50 108 ARG A O 1
ATOM 824 N N . PHE A 1 109 ? -14.941 -9.599 7.563 1.00 98.69 109 PHE A N 1
ATOM 825 C CA . PHE A 1 109 ? -16.269 -9.004 7.585 1.00 98.69 109 PHE A CA 1
ATOM 826 C C . PHE A 1 109 ? -17.113 -9.570 6.450 1.00 98.69 109 PHE A C 1
ATOM 828 O O . PHE A 1 109 ? -16.606 -9.794 5.352 1.00 98.69 109 PHE A O 1
ATOM 835 N N . THR A 1 110 ? -18.400 -9.755 6.719 1.00 98.62 110 THR A N 1
ATOM 836 C CA . THR A 1 110 ? -19.427 -9.912 5.689 1.00 98.62 110 THR A CA 1
ATOM 837 C C . THR A 1 110 ? -20.356 -8.725 5.845 1.00 98.62 110 THR A C 1
ATOM 839 O O . THR A 1 110 ? -20.914 -8.537 6.927 1.00 98.62 110 THR A O 1
ATOM 842 N N . ALA A 1 111 ? -20.454 -7.895 4.811 1.00 98.62 111 ALA A N 1
ATOM 843 C CA . ALA A 1 111 ? -21.275 -6.697 4.876 1.00 98.62 111 ALA A CA 1
ATOM 844 C C . ALA A 1 111 ? -22.766 -7.064 4.862 1.00 98.62 111 ALA A C 1
ATOM 846 O O . ALA A 1 111 ? -23.184 -7.972 4.145 1.00 98.62 111 ALA A O 1
ATOM 847 N N . THR A 1 112 ? -23.564 -6.363 5.660 1.00 98.44 112 THR A N 1
ATOM 848 C CA . THR A 1 112 ? -25.019 -6.558 5.774 1.00 98.44 112 THR A CA 1
ATOM 849 C C . THR A 1 112 ? -25.814 -5.492 5.024 1.00 98.44 112 THR A C 1
ATOM 851 O O . THR A 1 112 ? -27.014 -5.657 4.808 1.00 98.44 112 THR A O 1
ATOM 854 N N . ARG A 1 113 ? -25.155 -4.400 4.621 1.00 98.19 113 ARG A N 1
ATOM 855 C CA . ARG A 1 113 ? -25.720 -3.273 3.872 1.00 98.19 113 ARG A CA 1
ATOM 856 C C . ARG A 1 113 ? -24.688 -2.722 2.892 1.00 98.19 113 ARG A C 1
ATOM 858 O O . ARG A 1 113 ? -23.484 -2.883 3.100 1.00 98.19 113 ARG A O 1
ATOM 865 N N . ASP A 1 114 ? -25.177 -2.050 1.858 1.00 98.38 114 ASP A N 1
ATOM 866 C CA . ASP A 1 114 ? -24.346 -1.238 0.972 1.00 98.38 114 ASP A CA 1
ATOM 867 C C . ASP A 1 114 ? -23.980 0.079 1.660 1.00 98.38 114 ASP A C 1
ATOM 869 O O . ASP A 1 114 ? -24.789 0.648 2.392 1.00 98.38 114 ASP A O 1
ATOM 873 N N . SER A 1 115 ? -22.777 0.589 1.399 1.00 98.31 115 SER A N 1
ATOM 874 C CA . SER A 1 115 ? -22.399 1.950 1.782 1.00 98.31 115 SER A CA 1
ATOM 875 C C . SER A 1 115 ? -21.246 2.462 0.933 1.00 98.31 115 SER A C 1
ATOM 877 O O . SER A 1 115 ? -20.374 1.707 0.510 1.00 98.31 115 SER A O 1
ATOM 879 N N . THR A 1 116 ? -21.220 3.770 0.692 1.00 97.44 116 THR A N 1
ATOM 880 C CA . THR A 1 116 ? -20.105 4.488 0.047 1.00 97.44 116 THR A CA 1
ATOM 881 C C . THR A 1 116 ? -19.393 5.443 1.005 1.00 97.44 116 THR A C 1
ATOM 883 O O . THR A 1 116 ? -18.480 6.171 0.606 1.00 97.44 116 THR A O 1
ATOM 886 N N . THR A 1 117 ? -19.826 5.469 2.265 1.00 98.44 117 THR A N 1
ATOM 887 C CA . THR A 1 117 ? -19.323 6.334 3.338 1.00 98.44 117 THR A CA 1
ATOM 888 C C . THR A 1 117 ? -18.803 5.511 4.517 1.00 98.44 117 THR A C 1
ATOM 890 O O . THR A 1 117 ? -18.643 6.035 5.617 1.00 98.44 117 THR A O 1
ATOM 893 N N . GLY A 1 118 ? -18.474 4.236 4.284 1.00 98.50 118 GLY A N 1
ATOM 894 C CA . GLY A 1 118 ? -17.967 3.337 5.311 1.00 98.50 118 GLY A CA 1
ATOM 895 C C . GLY A 1 118 ? -16.680 3.838 5.969 1.00 98.50 118 GLY A C 1
ATOM 896 O O . GLY A 1 118 ? -15.868 4.548 5.360 1.00 98.50 118 GLY A O 1
ATOM 897 N N . ARG A 1 119 ? -16.504 3.452 7.229 1.00 98.75 119 ARG A N 1
ATOM 898 C CA . ARG A 1 119 ? -15.384 3.770 8.116 1.00 98.75 119 ARG A CA 1
ATOM 899 C C . ARG A 1 119 ? -14.920 2.498 8.814 1.00 98.75 119 ARG A C 1
ATOM 901 O O . ARG A 1 119 ? -15.741 1.676 9.220 1.00 98.75 119 ARG A O 1
ATOM 908 N N . LEU A 1 120 ? -13.606 2.348 8.955 1.00 98.88 120 LEU A N 1
ATOM 909 C CA . LEU A 1 120 ? -12.987 1.221 9.654 1.00 98.88 120 LEU A CA 1
ATOM 910 C C . LEU A 1 120 ? -12.382 1.715 10.965 1.00 98.88 120 LEU A C 1
ATOM 912 O O . LEU A 1 120 ? -11.431 2.494 10.924 1.00 98.88 120 LEU A O 1
ATOM 916 N N . THR A 1 121 ? -12.880 1.241 12.102 1.00 98.94 121 THR A N 1
ATOM 917 C CA . THR A 1 121 ? -12.325 1.569 13.423 1.00 98.94 121 THR A CA 1
ATOM 918 C C . 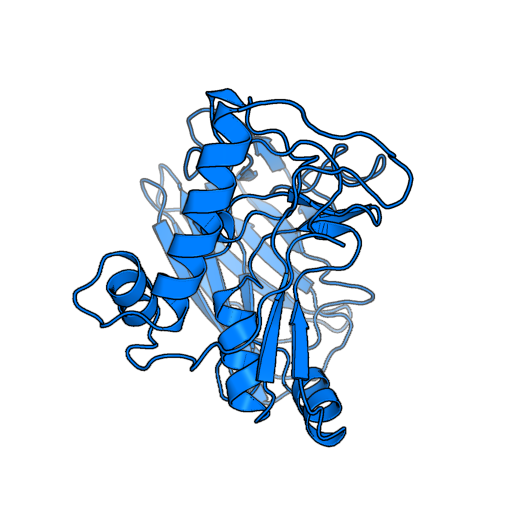THR A 1 121 ? -11.591 0.380 14.012 1.00 98.94 121 THR A C 1
ATOM 920 O O . THR A 1 121 ? -12.061 -0.751 13.915 1.00 98.94 121 THR A O 1
ATOM 923 N N . VAL A 1 122 ? -10.458 0.649 14.658 1.00 98.88 122 VAL A N 1
ATOM 924 C CA . VAL A 1 122 ? -9.765 -0.273 15.563 1.00 98.88 122 VAL A CA 1
ATOM 925 C C . VAL A 1 122 ? -9.715 0.387 16.940 1.00 98.88 122 VAL A C 1
ATOM 927 O O . VAL A 1 122 ? -9.123 1.455 17.093 1.00 98.88 122 VAL A O 1
ATOM 930 N N . ALA A 1 123 ? -10.355 -0.230 17.929 1.00 98.81 123 ALA A N 1
ATOM 931 C CA . ALA A 1 123 ? -10.364 0.198 19.326 1.00 98.81 123 ALA A CA 1
ATOM 932 C C . ALA A 1 123 ? -9.591 -0.798 20.193 1.00 98.81 123 ALA A C 1
ATOM 934 O O . ALA A 1 123 ? -9.621 -1.998 19.917 1.00 98.81 123 ALA A O 1
ATOM 935 N N . ALA A 1 124 ? -8.916 -0.308 21.230 1.00 98.31 124 ALA A N 1
ATOM 936 C CA . ALA A 1 124 ? -8.119 -1.127 22.135 1.00 98.31 124 ALA A CA 1
ATOM 937 C C . ALA A 1 124 ? -8.452 -0.822 23.598 1.00 98.31 124 ALA A C 1
ATOM 939 O O . ALA A 1 124 ? -8.477 0.336 24.011 1.00 98.31 124 ALA A O 1
ATOM 940 N N . ASP A 1 125 ? -8.646 -1.869 24.399 1.00 94.31 125 ASP A N 1
ATOM 941 C CA . ASP A 1 125 ? -8.969 -1.726 25.827 1.00 94.31 125 ASP A CA 1
ATOM 942 C C . ASP A 1 125 ? -7.724 -1.440 26.683 1.00 94.31 125 ASP A C 1
ATOM 944 O O . ASP A 1 125 ? -7.816 -0.879 27.772 1.00 94.31 125 ASP A O 1
ATOM 948 N N . ALA A 1 126 ? -6.543 -1.787 26.172 1.00 97.69 126 ALA A N 1
ATOM 949 C CA . ALA A 1 126 ? -5.244 -1.576 26.802 1.00 97.69 126 ALA A CA 1
ATOM 950 C C . ALA A 1 126 ? -4.246 -0.997 25.780 1.00 97.69 126 ALA A C 1
ATOM 952 O O . ALA A 1 126 ? -4.529 -1.027 24.579 1.00 97.69 126 ALA A O 1
ATOM 953 N N . PRO A 1 127 ? -3.084 -0.473 26.217 1.00 98.25 127 PRO A N 1
ATOM 954 C CA . PRO A 1 127 ? -2.109 0.104 25.301 1.00 98.25 127 PRO A CA 1
ATOM 955 C C . PRO A 1 127 ? -1.628 -0.902 24.248 1.00 98.25 127 PRO A C 1
ATOM 957 O O . PRO A 1 127 ? -1.391 -2.078 24.546 1.00 98.25 127 PRO A O 1
ATOM 960 N N . VAL A 1 128 ? -1.482 -0.436 23.009 1.00 98.75 128 VAL A N 1
ATOM 961 C CA . VAL A 1 128 ? -1.061 -1.255 21.866 1.00 98.75 128 VAL A CA 1
ATOM 962 C C . VAL A 1 128 ? -0.348 -0.401 20.821 1.00 98.75 128 VAL A C 1
ATOM 964 O O . VAL A 1 128 ? -0.706 0.751 20.590 1.00 98.75 128 VAL A O 1
ATOM 967 N N . ALA A 1 129 ? 0.646 -0.974 20.152 1.00 98.81 129 ALA A N 1
ATOM 968 C CA . ALA A 1 129 ? 1.213 -0.421 18.931 1.00 98.81 129 ALA A CA 1
ATOM 969 C C . ALA A 1 129 ? 0.543 -1.073 17.712 1.00 98.81 129 ALA A C 1
ATOM 971 O O . ALA A 1 129 ? 0.455 -2.300 17.641 1.00 98.81 129 ALA A O 1
ATOM 972 N N . LEU A 1 130 ? 0.075 -0.262 16.765 1.00 98.88 130 LEU A N 1
ATOM 973 C CA . LEU A 1 130 ? -0.611 -0.680 15.544 1.00 98.88 130 LEU A CA 1
ATOM 974 C C . LEU A 1 130 ? 0.155 -0.201 14.315 1.00 98.88 130 LEU A C 1
ATOM 976 O O . LEU A 1 130 ? 0.669 0.917 14.293 1.00 98.88 130 LEU A O 1
ATOM 980 N N . ASP A 1 131 ? 0.160 -1.012 13.265 1.00 98.38 131 ASP A N 1
ATOM 981 C CA . ASP A 1 131 ? 0.614 -0.608 11.940 1.00 98.38 131 ASP A CA 1
ATOM 982 C C . ASP A 1 131 ? -0.013 -1.470 10.839 1.00 98.38 131 ASP A C 1
ATOM 984 O O . ASP A 1 131 ? -0.649 -2.492 11.116 1.00 98.38 131 ASP A O 1
ATOM 988 N N . MET A 1 132 ? 0.163 -1.071 9.575 1.00 98.00 132 MET A N 1
ATOM 989 C CA . MET A 1 132 ? -0.248 -1.855 8.403 1.00 98.00 132 MET A CA 1
ATOM 990 C C . MET A 1 132 ? -1.714 -2.338 8.484 1.00 98.00 132 MET A C 1
ATOM 992 O O . MET A 1 132 ? -2.038 -3.477 8.127 1.00 98.00 132 MET A O 1
ATOM 996 N N . ILE A 1 133 ? -2.601 -1.467 8.982 1.00 98.69 133 ILE A N 1
ATOM 997 C CA . ILE A 1 133 ? -4.049 -1.695 9.009 1.00 98.69 133 ILE A CA 1
ATOM 998 C C . ILE A 1 133 ? -4.548 -1.739 7.562 1.00 98.69 133 ILE A C 1
ATOM 1000 O O . ILE A 1 133 ? -4.305 -0.820 6.782 1.00 98.69 133 ILE A O 1
ATOM 1004 N N . SER A 1 134 ? -5.249 -2.809 7.202 1.00 98.44 134 SER A N 1
ATOM 1005 C CA . SER A 1 134 ? -5.714 -3.062 5.842 1.00 98.44 134 SER A CA 1
ATOM 1006 C C . SER A 1 134 ? -7.098 -3.702 5.845 1.00 98.44 134 SER A C 1
ATOM 1008 O O . SER A 1 134 ? -7.413 -4.520 6.710 1.00 98.44 134 SER A O 1
ATOM 1010 N N . LEU A 1 135 ? -7.910 -3.332 4.857 1.00 98.38 135 LEU A N 1
ATOM 1011 C CA . LEU A 1 135 ? -9.211 -3.920 4.568 1.00 98.38 135 LEU A CA 1
ATOM 1012 C C . LEU A 1 135 ? -9.337 -4.059 3.050 1.00 98.38 135 LEU A C 1
ATOM 1014 O O . LEU A 1 135 ? -9.393 -3.056 2.340 1.00 98.38 135 LEU A O 1
ATOM 1018 N N . ILE A 1 136 ? -9.365 -5.296 2.559 1.00 97.50 136 ILE A N 1
ATOM 1019 C CA . ILE A 1 136 ? -9.396 -5.603 1.125 1.00 97.50 136 ILE A CA 1
ATOM 1020 C C . ILE A 1 136 ? -10.639 -6.450 0.818 1.00 97.50 136 ILE A C 1
ATOM 1022 O O . ILE A 1 136 ? -10.876 -7.444 1.509 1.00 97.50 136 ILE A O 1
ATOM 1026 N N . PRO A 1 137 ? -11.459 -6.099 -0.192 1.00 97.75 137 PRO A N 1
ATOM 1027 C CA . PRO A 1 137 ? -12.542 -6.974 -0.640 1.00 97.75 137 PRO A CA 1
ATOM 1028 C C . PRO A 1 137 ? -11.978 -8.303 -1.160 1.00 97.75 137 PRO A C 1
ATOM 1030 O O . PRO A 1 137 ? -10.949 -8.317 -1.827 1.00 97.75 137 PRO A O 1
ATOM 1033 N N . ARG A 1 138 ? -12.652 -9.434 -0.913 1.00 97.12 138 ARG A N 1
ATOM 1034 C CA . ARG A 1 138 ? -12.242 -10.713 -1.535 1.00 97.12 138 ARG A CA 1
ATOM 1035 C C . ARG A 1 138 ? -12.566 -10.764 -3.027 1.00 97.12 138 ARG A C 1
ATOM 1037 O O . ARG A 1 138 ? -11.839 -11.395 -3.787 1.00 97.12 138 ARG A O 1
ATOM 1044 N N . ASP A 1 139 ? -13.637 -10.090 -3.440 1.00 97.50 139 ASP A N 1
ATOM 1045 C CA . ASP A 1 139 ? -14.051 -9.969 -4.843 1.00 97.50 139 ASP A CA 1
ATOM 1046 C C . ASP A 1 139 ? -13.224 -8.880 -5.549 1.00 97.50 139 ASP A C 1
ATOM 1048 O O . ASP A 1 139 ? -13.687 -7.769 -5.801 1.00 97.50 139 ASP A O 1
ATOM 1052 N N . THR A 1 140 ? -11.952 -9.185 -5.796 1.00 97.94 140 THR A N 1
ATOM 1053 C CA . THR A 1 140 ? -11.029 -8.346 -6.579 1.00 97.94 140 THR A CA 1
ATOM 1054 C C . THR A 1 140 ? -10.943 -8.852 -8.011 1.00 97.94 140 THR A C 1
ATOM 1056 O O . THR A 1 140 ? -11.348 -9.978 -8.306 1.00 97.94 140 THR A O 1
ATOM 1059 N N . TYR A 1 141 ? -10.421 -8.031 -8.923 1.00 98.12 141 TYR A N 1
ATOM 1060 C CA . TYR A 1 141 ? -10.249 -8.433 -10.318 1.00 98.12 141 TYR A CA 1
ATOM 1061 C C . TYR A 1 141 ? -9.421 -9.719 -10.403 1.00 98.12 141 TYR A C 1
ATOM 1063 O O . TYR A 1 141 ? -8.280 -9.748 -9.946 1.00 98.12 141 TYR A O 1
ATOM 1071 N N . LYS A 1 142 ? -10.045 -10.797 -10.898 1.00 97.12 142 LYS A N 1
ATOM 1072 C CA . LYS A 1 142 ? -9.501 -12.168 -10.937 1.00 97.12 142 LYS A CA 1
ATOM 1073 C C . LYS A 1 142 ? -8.940 -12.714 -9.610 1.00 97.12 142 LYS A C 1
ATOM 1075 O O . LYS A 1 142 ? -8.249 -13.723 -9.606 1.00 97.12 142 LYS A O 1
ATOM 1080 N N . GLY A 1 143 ? -9.260 -12.093 -8.474 1.00 96.56 143 GLY A N 1
ATOM 1081 C CA . GLY A 1 143 ? -8.676 -12.443 -7.175 1.00 96.56 143 GLY A CA 1
ATOM 1082 C C . GLY A 1 143 ? -7.262 -11.893 -6.934 1.00 96.56 143 GLY A C 1
ATOM 1083 O O . GLY A 1 143 ? -6.628 -12.292 -5.961 1.00 96.56 143 GLY A O 1
ATOM 1084 N N . HIS A 1 144 ? -6.765 -10.982 -7.779 1.00 95.31 144 HIS A N 1
ATOM 1085 C CA . HIS A 1 144 ? -5.389 -10.462 -7.742 1.00 95.31 144 HIS A CA 1
ATOM 1086 C C . HIS A 1 144 ? -5.253 -9.085 -7.062 1.00 95.31 144 HIS A C 1
ATOM 1088 O O . HIS A 1 144 ? -4.261 -8.384 -7.236 1.00 95.31 144 HIS A O 1
ATOM 1094 N N . GLY A 1 145 ? -6.244 -8.667 -6.270 1.00 94.69 145 GLY A N 1
ATOM 1095 C CA . GLY A 1 145 ? -6.138 -7.496 -5.388 1.00 94.69 145 GLY A CA 1
ATOM 1096 C C . GLY A 1 145 ? -6.609 -6.163 -5.978 1.00 94.69 145 GLY A C 1
ATOM 1097 O O . GLY A 1 145 ? -6.979 -5.269 -5.218 1.00 94.69 145 GLY A O 1
ATOM 1098 N N . LEU A 1 146 ? -6.667 -6.015 -7.306 1.00 97.69 146 LEU A N 1
ATOM 1099 C CA . LEU A 1 146 ? -7.155 -4.780 -7.932 1.00 97.69 146 LEU A CA 1
ATOM 1100 C C . LEU A 1 146 ? -8.666 -4.601 -7.758 1.00 97.69 146 LEU A C 1
ATOM 1102 O O . LEU A 1 146 ? -9.426 -5.575 -7.751 1.00 97.69 146 LEU A O 1
ATOM 1106 N N . ARG A 1 147 ? -9.126 -3.342 -7.675 1.00 96.81 147 ARG A N 1
ATOM 1107 C CA . ARG A 1 147 ? -10.567 -3.067 -7.663 1.00 96.81 147 ARG A CA 1
ATOM 1108 C C . ARG A 1 147 ? -11.199 -3.572 -8.952 1.00 96.81 147 ARG A C 1
ATOM 1110 O O . ARG A 1 147 ? -10.870 -3.103 -10.041 1.00 96.81 147 ARG A O 1
ATOM 1117 N N . LYS A 1 148 ? -12.133 -4.503 -8.788 1.00 97.38 148 LYS A N 1
ATOM 1118 C CA . LYS A 1 148 ? -12.784 -5.216 -9.880 1.00 97.38 148 LYS A CA 1
ATOM 1119 C C . LYS A 1 148 ? -13.457 -4.280 -10.880 1.00 97.38 148 LYS A C 1
ATOM 1121 O O . LYS A 1 148 ? -13.184 -4.376 -12.067 1.00 97.38 148 LYS A O 1
ATOM 1126 N N . ASP A 1 149 ? -14.238 -3.324 -10.389 1.00 96.19 149 ASP A N 1
ATOM 1127 C CA . ASP A 1 149 ? -15.000 -2.386 -11.216 1.00 96.19 149 ASP A CA 1
ATOM 1128 C C . ASP A 1 149 ? -14.126 -1.520 -12.143 1.00 96.19 149 ASP A C 1
ATOM 1130 O O . ASP A 1 149 ? -14.475 -1.293 -13.300 1.00 96.19 149 ASP A O 1
ATOM 1134 N N . LEU A 1 150 ? -12.983 -1.035 -11.651 1.00 97.38 150 LEU A N 1
ATOM 1135 C CA . LEU A 1 150 ? -12.041 -0.242 -12.447 1.00 97.38 150 LEU A CA 1
ATOM 1136 C C . LEU A 1 150 ? -11.265 -1.114 -13.431 1.00 97.38 150 LEU A C 1
ATOM 1138 O O . LEU A 1 150 ? -11.128 -0.749 -14.596 1.00 97.38 150 LEU A O 1
ATOM 1142 N N . ALA A 1 151 ? -10.784 -2.267 -12.972 1.00 98.31 151 ALA A N 1
ATOM 1143 C CA . ALA A 1 151 ? -10.035 -3.196 -13.804 1.00 98.31 151 ALA A CA 1
ATOM 1144 C C . ALA A 1 151 ? -10.886 -3.737 -14.967 1.00 98.31 151 ALA A C 1
ATOM 1146 O O . ALA A 1 151 ? -10.409 -3.774 -16.097 1.00 98.31 151 ALA A O 1
ATOM 1147 N N . GLU A 1 152 ? -12.161 -4.065 -14.729 1.00 98.44 152 GLU A N 1
ATOM 1148 C CA . GLU A 1 152 ? -13.111 -4.483 -15.772 1.00 98.44 152 GLU A CA 1
ATOM 1149 C C . GLU A 1 152 ? -13.347 -3.381 -16.810 1.00 98.44 152 GLU A C 1
ATOM 1151 O O . GLU A 1 152 ? -13.356 -3.656 -18.009 1.00 98.44 152 GLU A O 1
ATOM 1156 N N . LYS A 1 153 ? -13.482 -2.121 -16.374 1.00 98.56 153 LYS A N 1
ATOM 1157 C CA . LYS A 1 153 ? -13.633 -0.981 -17.292 1.00 98.56 153 LYS A CA 1
ATOM 1158 C C . LYS A 1 153 ? -12.398 -0.773 -18.163 1.00 98.56 153 LYS A C 1
ATOM 1160 O O . LYS A 1 153 ? -12.552 -0.500 -19.346 1.00 98.56 153 LYS A O 1
ATOM 1165 N N . ILE A 1 154 ? -11.198 -0.909 -17.597 1.00 98.38 154 ILE A N 1
ATOM 1166 C CA . ILE A 1 154 ? -9.945 -0.815 -18.360 1.00 98.38 154 ILE A CA 1
ATOM 1167 C C . ILE A 1 154 ? -9.832 -1.988 -19.340 1.00 98.38 154 ILE A C 1
ATOM 1169 O O . ILE A 1 154 ? -9.519 -1.772 -20.507 1.00 98.38 154 ILE A O 1
ATOM 1173 N N . ALA A 1 155 ? -10.137 -3.212 -18.902 1.00 98.50 155 ALA A N 1
ATOM 1174 C CA . ALA A 1 155 ? -10.102 -4.399 -19.754 1.00 98.50 155 ALA A CA 1
ATOM 1175 C C . ALA A 1 155 ? -11.061 -4.287 -20.953 1.00 98.50 155 ALA A C 1
ATOM 1177 O O . ALA A 1 155 ? -10.706 -4.677 -22.062 1.00 98.50 155 ALA A O 1
ATOM 1178 N N . ALA A 1 156 ? -12.245 -3.695 -20.756 1.00 98.50 156 ALA A N 1
ATOM 1179 C CA . ALA A 1 156 ? -13.235 -3.472 -21.812 1.00 98.50 156 ALA A CA 1
ATOM 1180 C C . ALA A 1 156 ? -12.778 -2.489 -22.910 1.00 98.50 156 ALA A C 1
ATOM 1182 O O . ALA A 1 156 ? -13.395 -2.435 -23.970 1.00 98.50 156 ALA A O 1
ATOM 1183 N N . LEU A 1 157 ? -11.701 -1.724 -22.686 1.00 98.38 157 LEU A N 1
ATOM 1184 C CA . LEU A 1 157 ? -11.079 -0.894 -23.725 1.00 98.38 157 LEU A CA 1
ATOM 1185 C C . LEU A 1 157 ? -10.219 -1.712 -24.699 1.00 98.38 157 LEU A C 1
ATOM 1187 O O . LEU A 1 157 ? -9.783 -1.165 -25.707 1.00 98.38 157 LEU A O 1
ATOM 1191 N N . HIS A 1 158 ? -9.951 -2.987 -24.393 1.00 98.00 158 HIS A N 1
ATOM 1192 C CA . HIS A 1 158 ? -9.038 -3.855 -25.141 1.00 98.00 158 HIS A CA 1
ATOM 1193 C C . HIS A 1 158 ? -7.665 -3.202 -25.407 1.00 98.00 158 HIS A C 1
ATOM 1195 O O . HIS A 1 158 ? -7.240 -3.098 -26.561 1.00 98.00 158 HIS A O 1
ATOM 1201 N N . PRO A 1 159 ? -6.961 -2.718 -24.362 1.00 98.12 159 PRO A N 1
ATOM 1202 C CA . PRO A 1 159 ? -5.688 -2.036 -24.550 1.00 98.12 159 PRO A CA 1
ATOM 1203 C C . PRO A 1 159 ? -4.630 -2.994 -25.111 1.00 98.12 159 PRO A C 1
ATOM 1205 O O . PRO A 1 159 ? -4.457 -4.103 -24.615 1.00 98.12 159 PRO A O 1
ATOM 1208 N N . GLY A 1 160 ? -3.868 -2.541 -26.111 1.00 98.19 160 GLY A N 1
ATOM 1209 C CA . GLY A 1 160 ? -2.751 -3.322 -26.657 1.00 98.19 160 GLY A CA 1
ATOM 1210 C C . GLY A 1 160 ? -1.549 -3.416 -25.709 1.00 98.19 160 GLY A C 1
ATOM 1211 O O . GLY A 1 160 ? -0.783 -4.376 -25.770 1.00 98.19 160 GLY A O 1
ATOM 1212 N N . PHE A 1 161 ? -1.381 -2.437 -24.815 1.00 98.06 161 PHE A N 1
ATOM 1213 C CA . PHE A 1 161 ? -0.301 -2.412 -23.831 1.00 98.06 161 PHE A CA 1
ATOM 1214 C C . PHE A 1 161 ? -0.692 -1.655 -22.555 1.00 98.06 161 PHE A C 1
ATOM 1216 O O . PHE A 1 161 ? -1.610 -0.833 -22.559 1.00 98.06 161 PHE A O 1
ATOM 1223 N N . VAL A 1 162 ? 0.050 -1.902 -21.475 1.00 98.12 162 VAL A N 1
ATOM 1224 C CA . VAL A 1 162 ? -0.007 -1.141 -20.218 1.00 98.12 162 VAL A CA 1
ATOM 1225 C C . VAL A 1 162 ? 1.378 -0.570 -19.937 1.00 98.12 162 VAL A C 1
ATOM 1227 O O . VAL A 1 162 ? 2.309 -1.319 -19.651 1.00 98.12 162 VAL A O 1
ATOM 1230 N N . ARG A 1 163 ? 1.515 0.758 -20.003 1.00 98.12 163 ARG A N 1
ATOM 1231 C CA . ARG A 1 163 ? 2.739 1.483 -19.625 1.00 98.12 163 ARG A CA 1
ATOM 1232 C C . ARG A 1 163 ? 2.715 1.822 -18.134 1.00 98.12 163 ARG A C 1
ATOM 1234 O O . ARG A 1 163 ? 1.754 2.439 -17.681 1.00 98.12 163 ARG A O 1
ATOM 1241 N N . PHE A 1 164 ? 3.746 1.451 -17.371 1.00 97.50 164 PHE A N 1
ATOM 1242 C CA . PHE A 1 164 ? 3.780 1.636 -15.908 1.00 97.50 164 PHE A CA 1
ATOM 1243 C C . PHE A 1 164 ? 5.210 1.705 -15.343 1.00 97.50 164 PHE A C 1
ATOM 1245 O O . PHE A 1 164 ? 6.139 1.272 -16.004 1.00 97.50 164 PHE A O 1
ATOM 1252 N N . PRO A 1 165 ? 5.434 2.216 -14.118 1.00 92.62 165 PRO A N 1
ATOM 1253 C CA . PRO A 1 165 ? 4.538 3.067 -13.339 1.00 92.62 165 PRO A CA 1
ATOM 1254 C C . PRO A 1 165 ? 4.636 4.532 -13.801 1.00 92.62 165 PRO A C 1
ATOM 1256 O O . PRO A 1 165 ? 4.249 5.414 -13.050 1.00 92.62 165 PRO A O 1
ATOM 1259 N N . GLY A 1 166 ? 5.249 4.773 -14.969 1.00 85.38 166 GLY A N 1
ATOM 1260 C CA . GLY A 1 166 ? 5.854 6.034 -15.376 1.00 85.38 166 GLY A CA 1
ATOM 1261 C C . GLY A 1 166 ? 4.925 7.224 -15.609 1.00 85.38 166 GLY A C 1
ATOM 1262 O O . GLY A 1 166 ? 3.976 7.493 -14.877 1.00 85.38 166 GLY A O 1
ATOM 1263 N N . GLY A 1 167 ? 5.323 8.026 -16.596 1.00 87.62 167 GLY A N 1
ATOM 1264 C CA . GLY A 1 167 ? 5.238 9.474 -16.477 1.00 87.62 167 GLY A CA 1
ATOM 1265 C C . GLY A 1 167 ? 6.340 9.975 -15.543 1.00 87.62 167 GLY A C 1
ATOM 1266 O O . GLY A 1 167 ? 7.385 9.344 -15.382 1.00 87.62 167 GLY A O 1
ATOM 1267 N N . CYS A 1 168 ? 6.051 11.060 -14.834 1.00 89.88 168 CYS A N 1
ATOM 1268 C CA . CYS A 1 168 ? 7.017 11.741 -13.979 1.00 89.88 168 CYS A CA 1
ATOM 1269 C C . CYS A 1 168 ? 7.537 10.924 -12.767 1.00 89.88 168 CYS A C 1
ATOM 1271 O O . CYS A 1 168 ? 8.410 11.371 -12.027 1.00 89.88 168 CYS A O 1
ATOM 1273 N N . LEU A 1 169 ? 6.991 9.731 -12.496 1.00 89.81 169 LEU A N 1
ATOM 1274 C CA . LEU A 1 169 ? 7.362 8.944 -11.312 1.00 89.81 169 LEU A CA 1
ATOM 1275 C C . LEU A 1 169 ? 8.770 8.358 -11.364 1.00 89.81 169 LEU A C 1
ATOM 1277 O O . LEU A 1 169 ? 9.381 8.141 -10.321 1.00 89.81 169 LEU A O 1
ATOM 1281 N N . VAL A 1 170 ? 9.289 8.089 -12.556 1.00 89.69 170 VAL A N 1
ATOM 1282 C CA . VAL A 1 170 ? 10.594 7.431 -12.731 1.00 89.69 170 VAL A CA 1
ATOM 1283 C C . VAL A 1 170 ? 11.746 8.429 -12.876 1.00 89.69 170 VAL A C 1
ATOM 1285 O O . VAL A 1 170 ? 12.907 8.036 -12.835 1.00 89.69 170 VAL A O 1
ATOM 1288 N N . ASN A 1 171 ? 11.434 9.716 -13.027 1.00 88.38 171 ASN A N 1
ATOM 1289 C CA . ASN A 1 171 ? 12.367 10.794 -13.346 1.00 88.38 171 ASN A CA 1
ATOM 1290 C C . ASN A 1 171 ? 12.145 12.018 -12.429 1.00 88.38 171 ASN A C 1
ATOM 1292 O O . ASN A 1 171 ? 12.310 13.145 -12.865 1.00 88.38 171 ASN A O 1
ATOM 1296 N N . THR A 1 172 ? 11.742 11.857 -11.168 1.00 87.69 172 THR A N 1
ATOM 1297 C CA . THR A 1 172 ? 11.621 12.992 -10.229 1.00 87.69 172 THR A CA 1
ATOM 1298 C C . THR A 1 172 ? 12.266 12.673 -8.889 1.00 87.69 172 THR A C 1
ATOM 1300 O O . THR A 1 172 ? 12.340 11.516 -8.476 1.00 87.69 172 THR A O 1
ATOM 1303 N N . GLY A 1 173 ? 12.744 13.713 -8.201 1.00 89.19 173 GLY A N 1
ATOM 1304 C CA . GLY A 1 173 ? 13.429 13.562 -6.921 1.00 89.19 173 GLY A CA 1
ATOM 1305 C C . GLY A 1 173 ? 14.810 12.915 -7.047 1.00 89.19 173 GLY A C 1
ATOM 1306 O O . GLY A 1 173 ? 15.428 12.902 -8.107 1.00 89.19 173 GLY A O 1
ATOM 1307 N N . SER A 1 174 ? 15.319 12.394 -5.936 1.00 90.31 174 SER A N 1
ATOM 1308 C CA . SER A 1 174 ? 16.609 11.707 -5.896 1.00 90.31 174 SER A CA 1
ATOM 1309 C C . SER A 1 174 ? 16.555 10.305 -6.521 1.00 90.31 174 SER A C 1
ATOM 1311 O O . SER A 1 174 ? 15.520 9.645 -6.516 1.00 90.31 174 SER A O 1
ATOM 1313 N N . MET A 1 175 ? 17.693 9.814 -7.011 1.00 90.81 175 MET A N 1
ATOM 1314 C CA . MET A 1 175 ? 17.837 8.469 -7.585 1.00 90.81 175 MET A CA 1
ATOM 1315 C C . MET A 1 175 ? 18.344 7.429 -6.567 1.00 90.81 175 MET A C 1
ATOM 1317 O O . MET A 1 175 ? 18.578 6.272 -6.916 1.00 90.81 175 MET A O 1
ATOM 1321 N N . GLN A 1 176 ? 18.549 7.801 -5.300 1.00 91.75 176 GLN A N 1
ATOM 1322 C CA . GLN A 1 176 ? 19.049 6.856 -4.295 1.00 91.75 176 GLN A CA 1
ATOM 1323 C C . GLN A 1 176 ? 17.959 5.889 -3.797 1.00 91.75 176 GLN A C 1
ATOM 1325 O O . GLN A 1 176 ? 16.764 6.072 -4.038 1.00 91.75 176 GLN A O 1
ATOM 1330 N N . GLY A 1 177 ? 18.400 4.829 -3.114 1.00 91.44 177 GLY A N 1
ATOM 1331 C CA . GLY A 1 177 ? 17.518 3.831 -2.511 1.00 91.44 177 GLY A CA 1
ATOM 1332 C C . GLY A 1 177 ? 16.744 4.370 -1.306 1.00 91.44 177 GLY A C 1
ATOM 1333 O O . GLY A 1 177 ? 16.859 5.539 -0.935 1.00 91.44 177 GLY A O 1
ATOM 1334 N N . TYR A 1 178 ? 15.939 3.503 -0.696 1.00 94.81 178 TYR A N 1
ATOM 1335 C CA . TYR A 1 178 ? 15.277 3.762 0.583 1.00 94.81 178 TYR A CA 1
ATOM 1336 C C . TYR A 1 178 ? 15.931 2.923 1.675 1.00 94.81 178 TYR A C 1
ATOM 1338 O O . TYR A 1 178 ? 15.529 1.785 1.942 1.00 94.81 178 TYR A O 1
ATOM 1346 N N . ASP A 1 179 ? 16.991 3.480 2.241 1.00 94.19 179 ASP A N 1
ATOM 1347 C CA . ASP A 1 179 ? 17.882 2.810 3.173 1.00 94.19 179 ASP A CA 1
ATOM 1348 C C . ASP A 1 179 ? 18.533 3.830 4.117 1.00 94.19 179 ASP A C 1
ATOM 1350 O O . ASP A 1 179 ? 18.292 5.036 4.039 1.00 94.19 179 ASP A O 1
ATOM 1354 N N . GLU A 1 180 ? 19.334 3.326 5.049 1.00 93.94 180 GLU A N 1
ATOM 1355 C CA . GLU A 1 180 ? 20.036 4.142 6.035 1.00 93.94 180 GLU A CA 1
ATOM 1356 C C . GLU A 1 180 ? 21.013 5.134 5.392 1.00 93.94 180 GLU A C 1
ATOM 1358 O O . GLU A 1 180 ? 21.089 6.278 5.836 1.00 93.94 180 GLU A O 1
ATOM 1363 N N . ALA A 1 181 ? 21.699 4.739 4.314 1.00 93.50 181 ALA A N 1
ATOM 1364 C CA . ALA A 1 181 ? 22.672 5.593 3.639 1.00 93.50 181 ALA A CA 1
ATOM 1365 C C . ALA A 1 181 ? 22.006 6.802 2.964 1.00 93.50 181 ALA A C 1
ATOM 1367 O O . ALA A 1 181 ? 22.569 7.895 2.971 1.00 93.50 181 ALA A O 1
ATOM 1368 N N . SER A 1 182 ? 20.793 6.630 2.431 1.00 92.38 182 SER A N 1
ATOM 1369 C CA . SER A 1 182 ? 19.996 7.731 1.877 1.00 92.38 182 SER A CA 1
ATOM 1370 C C . SER A 1 182 ? 19.197 8.513 2.925 1.00 92.38 182 SER A C 1
ATOM 1372 O O . SER A 1 182 ? 18.459 9.441 2.580 1.00 92.38 182 SER A O 1
ATOM 1374 N N . GLY A 1 183 ? 19.289 8.126 4.202 1.00 93.56 183 GLY A N 1
ATOM 1375 C CA . GLY A 1 183 ? 18.479 8.690 5.278 1.00 93.56 183 GLY A CA 1
ATOM 1376 C C . GLY A 1 183 ? 16.981 8.429 5.098 1.00 93.56 183 GLY A C 1
ATOM 1377 O O . GLY A 1 183 ? 16.166 9.237 5.540 1.00 93.56 183 GLY A O 1
ATOM 1378 N N . TYR A 1 184 ? 16.606 7.336 4.422 1.00 93.62 184 TYR A N 1
ATOM 1379 C CA . TYR A 1 184 ? 15.215 6.977 4.124 1.00 93.62 184 TYR A CA 1
ATOM 1380 C C . TYR A 1 184 ? 14.434 8.113 3.444 1.00 93.62 184 TYR A C 1
ATOM 1382 O O . TYR A 1 184 ? 13.260 8.359 3.735 1.00 93.62 184 TYR A O 1
ATOM 1390 N N . GLN A 1 185 ? 15.078 8.841 2.529 1.00 92.19 185 GLN A N 1
ATOM 1391 C CA . GLN A 1 185 ? 14.423 9.937 1.822 1.00 92.19 185 GLN A CA 1
ATOM 1392 C C . GLN A 1 185 ? 13.197 9.458 1.024 1.00 92.19 185 GLN A C 1
ATOM 1394 O O . GLN A 1 185 ? 13.201 8.422 0.358 1.00 92.19 185 GLN A O 1
ATOM 1399 N N . ARG A 1 186 ? 12.131 10.258 1.056 1.00 92.44 186 ARG A N 1
ATOM 1400 C CA . ARG A 1 186 ? 10.856 9.942 0.394 1.00 92.44 186 ARG A CA 1
ATOM 1401 C C . ARG A 1 186 ? 10.611 10.747 -0.873 1.00 92.44 186 ARG A C 1
ATOM 1403 O O . ARG A 1 186 ? 9.597 10.550 -1.511 1.00 92.44 186 ARG A O 1
ATOM 1410 N N . ARG A 1 187 ? 11.476 11.686 -1.254 1.00 91.81 187 ARG A N 1
ATOM 1411 C CA . ARG A 1 187 ? 11.360 12.440 -2.518 1.00 91.81 187 ARG A CA 1
ATOM 1412 C C . ARG A 1 187 ? 12.341 11.880 -3.529 1.00 91.81 187 ARG A C 1
ATOM 1414 O O . ARG A 1 187 ? 13.396 12.463 -3.769 1.00 91.81 187 ARG A O 1
ATOM 1421 N N . ARG A 1 188 ? 12.008 10.710 -4.061 1.00 91.75 188 ARG A N 1
ATOM 1422 C CA . ARG A 1 188 ? 12.882 9.920 -4.930 1.00 91.75 188 ARG A CA 1
ATOM 1423 C C . ARG A 1 188 ? 12.106 9.275 -6.068 1.00 91.75 188 ARG A C 1
ATOM 1425 O O . ARG A 1 188 ? 10.888 9.119 -5.976 1.00 91.75 188 ARG A O 1
ATOM 1432 N N . SER A 1 189 ? 12.822 8.864 -7.104 1.00 92.12 189 SER A N 1
ATOM 1433 C CA . SER A 1 189 ? 12.243 8.158 -8.239 1.00 92.12 189 SER A CA 1
ATOM 1434 C C . SER A 1 189 ? 11.672 6.799 -7.823 1.00 92.12 189 SER A C 1
ATOM 1436 O O . SER A 1 189 ? 12.061 6.202 -6.812 1.00 92.12 189 SER A O 1
ATOM 1438 N N . TYR A 1 190 ? 10.714 6.305 -8.602 1.00 93.12 190 TYR A N 1
ATOM 1439 C CA . TYR A 1 190 ? 10.056 5.026 -8.363 1.00 93.12 190 TYR A CA 1
ATOM 1440 C C . TYR A 1 190 ? 11.011 3.858 -8.663 1.00 93.12 190 TYR A C 1
ATOM 1442 O O . TYR A 1 190 ? 11.273 3.530 -9.819 1.00 93.12 190 TYR A O 1
ATOM 1450 N N . GLN A 1 191 ? 11.511 3.205 -7.612 1.00 93.12 191 GLN A N 1
ATOM 1451 C CA . GLN A 1 191 ? 12.469 2.098 -7.697 1.00 93.12 191 GLN A CA 1
ATOM 1452 C C . GLN A 1 191 ? 11.740 0.749 -7.638 1.00 93.12 191 GLN A C 1
ATOM 1454 O O . GLN A 1 191 ? 11.151 0.403 -6.614 1.00 93.12 191 GLN A O 1
ATOM 1459 N N . TRP A 1 192 ? 11.780 -0.042 -8.714 1.00 96.19 192 TRP A N 1
ATOM 1460 C CA . TRP A 1 192 ? 10.948 -1.250 -8.840 1.00 96.19 192 TRP A CA 1
ATOM 1461 C C . TRP A 1 192 ? 11.204 -2.296 -7.743 1.00 96.19 192 TRP A C 1
ATOM 1463 O O . TRP A 1 192 ? 10.252 -2.901 -7.241 1.00 96.19 192 TRP A O 1
ATOM 1473 N N . LYS A 1 193 ? 12.466 -2.464 -7.318 1.00 96.50 193 LYS A N 1
ATOM 1474 C CA . LYS A 1 193 ? 12.863 -3.417 -6.267 1.00 96.50 193 LYS A CA 1
ATOM 1475 C C . LYS A 1 193 ? 12.211 -3.118 -4.919 1.00 96.50 193 LYS A C 1
ATOM 1477 O O . LYS A 1 193 ? 12.001 -4.034 -4.131 1.00 96.50 193 LYS A O 1
ATOM 1482 N N . ASP A 1 194 ? 11.830 -1.865 -4.676 1.00 96.00 194 ASP A N 1
ATOM 1483 C CA . ASP A 1 194 ? 11.141 -1.461 -3.451 1.00 96.00 194 ASP A CA 1
ATOM 1484 C C . ASP A 1 194 ? 9.648 -1.808 -3.451 1.00 96.00 194 ASP A C 1
ATOM 1486 O O . ASP A 1 194 ? 8.969 -1.579 -2.449 1.00 96.00 194 ASP A O 1
ATOM 1490 N N . THR A 1 195 ? 9.137 -2.323 -4.572 1.00 96.75 195 THR A N 1
ATOM 1491 C CA . THR A 1 195 ? 7.700 -2.494 -4.831 1.00 96.75 195 THR A CA 1
ATOM 1492 C C . THR A 1 195 ? 7.285 -3.953 -4.967 1.00 96.75 195 THR A C 1
ATOM 1494 O O . THR A 1 195 ? 6.151 -4.247 -5.324 1.00 96.75 195 THR A O 1
ATOM 1497 N N . ILE A 1 196 ? 8.197 -4.877 -4.675 1.00 97.62 196 ILE A N 1
ATOM 1498 C CA . ILE A 1 196 ? 7.963 -6.320 -4.714 1.00 97.62 196 ILE A CA 1
ATOM 1499 C C . ILE A 1 196 ? 8.201 -6.943 -3.337 1.00 97.62 196 ILE A C 1
ATOM 1501 O O . ILE A 1 196 ? 8.747 -6.315 -2.433 1.00 97.62 196 ILE A O 1
ATOM 1505 N N . GLY A 1 197 ? 7.770 -8.192 -3.168 1.00 96.38 197 GLY A N 1
ATOM 1506 C CA . GLY A 1 197 ? 7.807 -8.878 -1.879 1.00 96.38 197 GLY A CA 1
ATOM 1507 C C . GLY A 1 197 ? 6.689 -8.437 -0.922 1.00 96.38 197 GLY A C 1
ATOM 1508 O O . GLY A 1 197 ? 5.708 -7.815 -1.356 1.00 96.38 197 GLY A O 1
ATOM 1509 N N . PRO A 1 198 ? 6.798 -8.793 0.372 1.00 96.12 198 PRO A N 1
ATOM 1510 C CA . PRO A 1 198 ? 5.773 -8.506 1.373 1.00 96.12 198 PRO A CA 1
ATOM 1511 C C . PRO A 1 198 ? 5.527 -7.003 1.532 1.00 96.12 198 PRO A C 1
ATOM 1513 O O . PRO A 1 198 ? 6.466 -6.232 1.717 1.00 96.12 198 PRO A O 1
ATOM 1516 N N . VAL A 1 199 ? 4.260 -6.583 1.484 1.00 96.06 199 VAL A N 1
ATOM 1517 C CA . VAL A 1 199 ? 3.871 -5.159 1.490 1.00 96.06 199 VAL A CA 1
ATOM 1518 C C . VAL A 1 199 ? 4.355 -4.403 2.725 1.00 96.06 199 VAL A C 1
ATOM 1520 O O . VAL A 1 199 ? 4.714 -3.241 2.614 1.00 96.06 199 VAL A O 1
ATOM 1523 N N . GLU A 1 200 ? 4.433 -5.057 3.885 1.00 95.94 200 GLU A N 1
ATOM 1524 C CA . GLU A 1 200 ? 4.951 -4.453 5.118 1.00 95.94 200 GLU A CA 1
ATOM 1525 C C . GLU A 1 200 ? 6.464 -4.182 5.108 1.00 95.94 200 GLU A C 1
ATOM 1527 O O . GLU A 1 200 ? 6.963 -3.529 6.019 1.00 95.94 200 GLU A O 1
ATOM 1532 N N . GLN A 1 201 ? 7.196 -4.689 4.112 1.00 96.00 201 GLN A N 1
ATOM 1533 C CA . GLN A 1 201 ? 8.638 -4.467 3.927 1.00 96.00 201 GLN A CA 1
ATOM 1534 C C . GLN A 1 201 ? 8.937 -3.536 2.738 1.00 96.00 201 GLN A C 1
ATOM 1536 O O . GLN A 1 201 ? 10.093 -3.159 2.506 1.00 96.00 201 GLN A O 1
ATOM 1541 N N . ARG A 1 202 ? 7.908 -3.169 1.963 1.00 96.94 202 ARG A N 1
ATOM 1542 C CA . ARG A 1 202 ? 8.035 -2.227 0.848 1.00 96.94 202 ARG A CA 1
ATOM 1543 C C . ARG A 1 202 ? 8.294 -0.826 1.400 1.00 96.94 202 ARG A C 1
ATOM 1545 O O . ARG A 1 202 ? 7.875 -0.490 2.503 1.00 96.94 202 ARG A O 1
ATOM 1552 N N . ALA A 1 203 ? 9.035 -0.024 0.641 1.00 94.81 203 ALA A N 1
ATOM 1553 C CA . ALA A 1 203 ? 9.276 1.360 1.036 1.00 94.81 203 ALA A CA 1
ATOM 1554 C C . ALA A 1 203 ? 7.993 2.194 0.915 1.00 94.81 203 ALA A C 1
ATOM 1556 O O . ALA A 1 203 ? 7.099 1.862 0.138 1.00 94.81 203 ALA A O 1
ATOM 1557 N N . THR A 1 204 ? 7.964 3.334 1.600 1.00 93.44 204 THR A N 1
ATOM 1558 C CA . THR A 1 204 ? 7.047 4.429 1.272 1.00 93.44 204 THR A CA 1
ATOM 1559 C C . THR A 1 204 ? 7.756 5.463 0.397 1.00 93.44 204 THR A C 1
ATOM 1561 O O . THR A 1 204 ? 8.974 5.645 0.489 1.00 93.44 204 THR A O 1
ATOM 1564 N N . ASN A 1 205 ? 7.010 6.151 -0.460 1.00 95.06 205 ASN A N 1
ATOM 1565 C CA . ASN A 1 205 ? 7.548 7.219 -1.293 1.00 95.06 205 ASN A CA 1
ATOM 1566 C C . ASN A 1 205 ? 6.552 8.368 -1.432 1.00 95.06 205 ASN A C 1
ATOM 1568 O O . ASN A 1 205 ? 5.345 8.160 -1.352 1.00 95.06 205 ASN A O 1
ATOM 1572 N N . SER A 1 206 ? 7.054 9.571 -1.669 1.00 93.75 206 SER A N 1
ATOM 1573 C CA . SER A 1 206 ? 6.230 10.691 -2.106 1.00 93.75 206 SER A CA 1
ATOM 1574 C C . SER A 1 206 ? 6.041 10.626 -3.615 1.00 93.75 206 SER A C 1
ATOM 1576 O O . SER A 1 206 ? 6.936 10.260 -4.374 1.00 93.75 206 SER A O 1
ATOM 1578 N N . ASN A 1 207 ? 4.843 10.981 -4.043 1.00 89.56 207 ASN A N 1
ATOM 1579 C CA . ASN A 1 207 ? 4.457 11.083 -5.433 1.00 89.56 207 ASN A CA 1
ATOM 1580 C C . ASN A 1 207 ? 4.609 12.544 -5.883 1.00 89.56 207 ASN A C 1
ATOM 1582 O O . ASN A 1 207 ? 4.197 13.453 -5.159 1.00 89.56 207 ASN A O 1
ATOM 1586 N N . PHE A 1 208 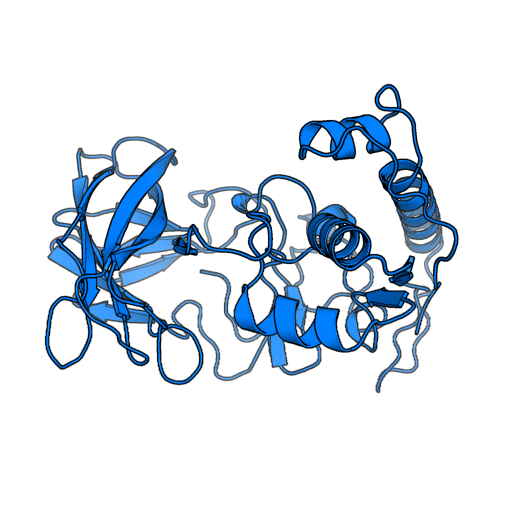? 5.116 12.783 -7.096 1.00 87.50 208 PHE A N 1
ATOM 1587 C CA . PHE A 1 208 ? 5.273 14.137 -7.654 1.00 87.50 208 PHE A CA 1
ATOM 1588 C C . PHE A 1 208 ? 3.963 14.960 -7.687 1.00 87.50 208 PHE A C 1
ATOM 1590 O O . PHE A 1 208 ? 4.002 16.186 -7.656 1.00 87.50 208 PHE A O 1
ATOM 1597 N N . TRP A 1 209 ? 2.796 14.309 -7.661 1.00 90.81 209 TRP A N 1
ATOM 1598 C CA . TRP A 1 209 ? 1.480 14.947 -7.667 1.00 90.81 209 TRP A CA 1
ATOM 1599 C C . TRP A 1 209 ? 0.942 15.251 -6.257 1.00 90.81 209 TRP A C 1
ATOM 1601 O O . TRP A 1 209 ? -0.229 15.593 -6.109 1.00 90.81 209 TRP A O 1
ATOM 1611 N N . GLY A 1 210 ? 1.776 15.144 -5.219 1.00 91.06 210 GLY A N 1
ATOM 1612 C CA . GLY A 1 210 ? 1.440 15.587 -3.864 1.00 91.06 210 GLY A CA 1
ATOM 1613 C C . GLY A 1 210 ? 0.703 14.555 -3.005 1.00 91.06 210 GLY A C 1
ATOM 1614 O O . GLY A 1 210 ? -0.089 14.938 -2.141 1.00 91.06 210 GLY A O 1
ATOM 1615 N N . TYR A 1 211 ? 0.937 13.260 -3.250 1.00 88.88 211 TYR A N 1
ATOM 1616 C CA . TYR A 1 211 ? 0.326 12.146 -2.513 1.00 88.88 211 TYR A CA 1
ATOM 1617 C C . TYR A 1 211 ? 1.373 11.134 -2.026 1.00 88.88 211 TYR A C 1
ATOM 1619 O O . TYR A 1 211 ? 2.488 11.081 -2.533 1.00 88.88 211 TYR A O 1
ATOM 1627 N N . ASN A 1 212 ? 1.002 10.296 -1.060 1.00 93.81 212 ASN A N 1
ATOM 1628 C CA . ASN A 1 212 ? 1.829 9.187 -0.584 1.00 93.81 212 ASN A CA 1
ATOM 1629 C C . ASN A 1 212 ? 1.701 7.956 -1.501 1.00 93.81 212 ASN A C 1
ATOM 1631 O O . ASN A 1 212 ? 0.598 7.588 -1.910 1.00 93.81 212 ASN A O 1
ATOM 1635 N N . GLN A 1 213 ? 2.802 7.246 -1.731 1.00 94.31 213 GLN A N 1
ATOM 1636 C CA . GLN A 1 213 ? 2.848 5.944 -2.392 1.00 94.31 213 GLN A CA 1
ATOM 1637 C C . GLN A 1 213 ? 3.201 4.866 -1.369 1.00 94.31 213 GLN A C 1
ATOM 1639 O O . GLN A 1 213 ? 4.316 4.818 -0.862 1.00 94.31 213 GLN A O 1
ATOM 1644 N N . SER A 1 214 ? 2.253 3.970 -1.092 1.00 94.19 214 SER A N 1
ATOM 1645 C CA . SER A 1 214 ? 2.475 2.815 -0.207 1.00 94.19 214 SER A CA 1
ATOM 1646 C C . SER A 1 214 ? 3.217 1.659 -0.880 1.00 94.19 214 SER A C 1
ATOM 1648 O O . SER A 1 214 ? 3.533 0.675 -0.223 1.00 94.19 214 SER A O 1
ATOM 1650 N N . TYR A 1 215 ? 3.375 1.721 -2.207 1.00 95.62 215 TYR A N 1
ATOM 1651 C CA . TYR A 1 215 ? 3.850 0.618 -3.048 1.00 95.62 215 TYR A CA 1
ATOM 1652 C C . TYR A 1 215 ? 3.082 -0.700 -2.880 1.00 95.62 215 TYR A C 1
ATOM 1654 O O . TYR A 1 215 ? 3.584 -1.758 -3.249 1.00 95.62 215 TYR A O 1
ATOM 1662 N N . GLY A 1 216 ? 1.829 -0.648 -2.409 1.00 95.38 216 GLY A N 1
ATOM 1663 C CA . GLY A 1 216 ? 0.924 -1.803 -2.449 1.00 95.38 216 GLY A CA 1
ATOM 1664 C C . GLY A 1 216 ? 0.574 -2.235 -3.880 1.00 95.38 216 GLY A C 1
ATOM 1665 O O . GLY A 1 216 ? 0.381 -3.418 -4.126 1.00 95.38 216 GLY A O 1
ATOM 1666 N N . LEU A 1 217 ? 0.547 -1.282 -4.818 1.00 96.19 217 LEU A N 1
ATOM 1667 C CA . LEU A 1 217 ? 0.523 -1.520 -6.262 1.00 96.19 217 LEU A CA 1
ATOM 1668 C C . LEU A 1 217 ? 1.933 -1.270 -6.808 1.00 96.19 217 LEU A C 1
ATOM 1670 O O . LEU A 1 217 ? 2.341 -0.115 -6.971 1.00 96.19 217 LEU A O 1
ATOM 1674 N N . GLY A 1 218 ? 2.676 -2.354 -7.007 1.00 96.75 218 GLY A N 1
ATOM 1675 C CA . GLY A 1 218 ? 4.047 -2.379 -7.491 1.00 96.75 218 GLY A CA 1
ATOM 1676 C C . GLY A 1 218 ? 4.184 -3.050 -8.851 1.00 96.75 218 GLY A C 1
ATOM 1677 O O . GLY A 1 218 ? 3.203 -3.333 -9.539 1.00 96.75 218 GLY A O 1
ATOM 1678 N N . TYR A 1 219 ? 5.429 -3.311 -9.251 1.00 97.88 219 TYR A N 1
ATOM 1679 C CA . TYR A 1 219 ? 5.725 -3.878 -10.570 1.00 97.88 219 TYR A CA 1
ATOM 1680 C C . TYR A 1 219 ? 5.091 -5.252 -10.786 1.00 97.88 219 TYR A C 1
ATOM 1682 O O . TYR A 1 219 ? 4.556 -5.500 -11.862 1.00 97.88 219 TYR A O 1
ATOM 1690 N N . TYR A 1 220 ? 5.113 -6.125 -9.774 1.00 98.38 220 TYR A N 1
ATOM 1691 C CA . TYR A 1 220 ? 4.470 -7.438 -9.865 1.00 98.38 220 TYR A CA 1
ATOM 1692 C C . TYR A 1 220 ? 2.976 -7.306 -10.168 1.00 98.38 220 TYR A C 1
ATOM 1694 O O . TYR A 1 220 ? 2.468 -7.953 -11.078 1.00 98.38 220 TYR A O 1
ATOM 1702 N N . GLU A 1 221 ? 2.282 -6.429 -9.443 1.00 98.44 221 GLU A N 1
ATOM 1703 C CA . GLU A 1 221 ? 0.847 -6.236 -9.617 1.00 98.44 221 GLU A CA 1
ATOM 1704 C C . GLU A 1 221 ? 0.509 -5.609 -10.987 1.00 98.44 221 GLU A C 1
ATOM 1706 O O . GLU A 1 221 ? -0.498 -5.977 -11.589 1.00 98.44 221 GLU A O 1
ATOM 1711 N N . TYR A 1 222 ? 1.366 -4.737 -11.538 1.00 98.19 222 TYR A N 1
ATOM 1712 C CA . TYR A 1 222 ? 1.208 -4.229 -12.909 1.00 98.19 222 TYR A CA 1
ATOM 1713 C C . TYR A 1 222 ? 1.453 -5.293 -13.984 1.00 98.19 222 TYR A C 1
ATOM 1715 O O . TYR A 1 222 ? 0.687 -5.366 -14.944 1.00 98.19 222 TYR A O 1
ATOM 1723 N N . PHE A 1 223 ? 2.482 -6.131 -13.827 1.00 98.62 223 PHE A N 1
ATOM 1724 C CA . PHE A 1 223 ? 2.717 -7.261 -14.727 1.00 98.62 223 PHE A CA 1
ATOM 1725 C C . PHE A 1 223 ? 1.544 -8.242 -14.715 1.00 98.62 223 PHE A C 1
ATOM 1727 O O . PHE A 1 223 ? 1.045 -8.607 -15.779 1.00 98.62 223 PHE A O 1
ATOM 1734 N N . GLN A 1 224 ? 1.068 -8.607 -13.520 1.00 98.44 224 GLN A N 1
ATOM 1735 C CA . GLN A 1 224 ? -0.096 -9.473 -13.345 1.00 98.44 224 GLN A CA 1
ATOM 1736 C C . GLN A 1 224 ? -1.330 -8.877 -14.029 1.00 98.44 224 GLN A C 1
ATOM 1738 O O . GLN A 1 224 ? -2.048 -9.588 -14.723 1.00 98.44 224 GLN A O 1
ATOM 1743 N N . PHE A 1 225 ? -1.552 -7.567 -13.888 1.00 98.56 225 PHE A N 1
ATOM 1744 C CA . PHE A 1 225 ? -2.689 -6.902 -14.513 1.00 98.56 225 PHE A CA 1
ATOM 1745 C C . PHE A 1 225 ? -2.595 -6.848 -16.041 1.00 98.56 225 PHE A C 1
ATOM 1747 O O . PHE A 1 225 ? -3.596 -7.093 -16.711 1.00 98.56 225 PHE A O 1
ATOM 1754 N N . ALA A 1 226 ? -1.413 -6.555 -16.595 1.00 98.50 226 ALA A N 1
ATOM 1755 C CA . ALA A 1 226 ? -1.193 -6.572 -18.040 1.00 98.50 226 ALA A CA 1
ATOM 1756 C C . ALA A 1 226 ? -1.490 -7.965 -18.623 1.00 98.50 226 ALA A C 1
ATOM 1758 O O . ALA A 1 226 ? -2.258 -8.077 -19.578 1.00 98.50 226 ALA A O 1
ATOM 1759 N N . GLU A 1 227 ? -0.981 -9.024 -17.984 1.00 98.38 227 GLU A N 1
ATOM 1760 C CA . GLU A 1 227 ? -1.301 -10.412 -18.335 1.00 98.38 227 GLU A CA 1
ATOM 1761 C C . GLU A 1 227 ? -2.808 -10.691 -18.220 1.00 98.38 227 GLU A C 1
ATOM 1763 O O . GLU A 1 227 ? -3.409 -11.276 -19.123 1.00 98.38 227 GLU A O 1
ATOM 1768 N N . ASP A 1 228 ? -3.448 -10.229 -17.143 1.00 98.25 228 ASP A N 1
ATOM 1769 C CA . ASP A 1 228 ? -4.859 -10.495 -16.897 1.00 98.25 228 ASP A CA 1
ATOM 1770 C C . ASP A 1 228 ? -5.783 -9.912 -17.971 1.00 98.25 228 ASP A C 1
ATOM 1772 O O . ASP A 1 228 ? -6.795 -10.537 -18.307 1.00 98.25 228 ASP A O 1
ATOM 1776 N N . ILE A 1 229 ? -5.457 -8.741 -18.508 1.00 98.25 229 ILE A N 1
ATOM 1777 C CA . ILE A 1 229 ? -6.261 -8.088 -19.548 1.00 98.25 229 ILE A CA 1
ATOM 1778 C C . ILE A 1 229 ? -5.794 -8.428 -20.970 1.00 98.25 229 ILE A C 1
ATOM 1780 O O . ILE A 1 229 ? -6.380 -7.934 -21.930 1.00 98.25 229 ILE A O 1
ATOM 1784 N N . GLY A 1 230 ? -4.762 -9.268 -21.115 1.00 97.88 230 GLY A N 1
ATOM 1785 C CA . GLY A 1 230 ? -4.197 -9.648 -22.412 1.00 97.88 230 GLY A CA 1
ATOM 1786 C C . GLY A 1 230 ? -3.404 -8.533 -23.100 1.00 97.88 230 GLY A C 1
ATOM 1787 O O . GLY A 1 230 ? -3.303 -8.527 -24.325 1.00 97.88 230 GLY A O 1
ATOM 1788 N N . ALA A 1 231 ? -2.861 -7.589 -22.332 1.00 98.31 231 ALA A N 1
ATOM 1789 C CA . ALA A 1 231 ? -2.069 -6.473 -22.830 1.00 98.31 231 ALA A CA 1
ATOM 1790 C C . ALA A 1 231 ? -0.566 -6.737 -22.679 1.00 98.31 231 ALA A C 1
ATOM 1792 O O . ALA A 1 231 ? -0.112 -7.387 -21.737 1.00 98.31 231 ALA A O 1
ATOM 1793 N N . MET A 1 232 ? 0.236 -6.163 -23.574 1.00 98.31 232 MET A N 1
ATOM 1794 C CA . MET A 1 232 ? 1.691 -6.178 -23.438 1.00 98.31 232 MET A CA 1
ATOM 1795 C C . MET A 1 232 ? 2.139 -5.285 -22.261 1.00 98.31 232 MET A C 1
ATOM 1797 O O . MET A 1 232 ? 1.767 -4.108 -22.219 1.00 98.31 232 MET A O 1
ATOM 1801 N N . PRO A 1 233 ? 2.963 -5.771 -21.317 1.00 98.31 233 PRO A N 1
ATOM 1802 C CA . PRO A 1 233 ? 3.538 -4.911 -20.290 1.00 98.31 233 PRO A CA 1
ATOM 1803 C C . PRO A 1 233 ? 4.643 -4.020 -20.881 1.00 98.31 233 PRO A C 1
ATOM 1805 O O . PRO A 1 233 ? 5.541 -4.512 -21.563 1.00 98.31 233 PRO A O 1
ATOM 1808 N N . LEU A 1 234 ? 4.602 -2.722 -20.575 1.00 98.50 234 LEU A N 1
ATOM 1809 C CA . LEU A 1 234 ? 5.653 -1.747 -20.881 1.00 98.50 234 LEU A CA 1
ATOM 1810 C C . LEU A 1 234 ? 6.132 -1.081 -19.573 1.00 98.50 234 LEU A C 1
ATOM 1812 O O . LEU A 1 234 ? 5.673 0.013 -19.227 1.00 98.50 234 LEU A O 1
ATOM 1816 N N . PRO A 1 235 ? 7.003 -1.747 -18.793 1.00 98.06 235 PRO A N 1
ATOM 1817 C CA . PRO A 1 235 ? 7.623 -1.144 -17.623 1.00 98.06 235 PRO A CA 1
ATOM 1818 C C . PRO A 1 235 ? 8.568 -0.002 -18.024 1.00 98.06 235 PRO A C 1
ATOM 1820 O O . PRO A 1 235 ? 9.295 -0.095 -19.015 1.00 98.06 235 PRO A O 1
ATOM 1823 N N . VAL A 1 236 ? 8.592 1.045 -17.205 1.00 96.88 236 VAL A N 1
ATOM 1824 C CA . VAL A 1 236 ? 9.422 2.241 -17.368 1.00 96.88 236 VAL A CA 1
ATOM 1825 C C . VAL A 1 236 ? 10.405 2.328 -16.205 1.00 96.88 236 VAL A C 1
ATOM 1827 O O . VAL A 1 236 ? 9.976 2.403 -15.056 1.00 96.88 236 VAL A O 1
ATOM 1830 N N . VAL A 1 237 ? 11.708 2.362 -16.482 1.00 95.19 237 VAL A N 1
ATOM 1831 C CA . VAL A 1 237 ? 12.771 2.455 -15.464 1.00 95.19 237 VAL A CA 1
ATOM 1832 C C . VAL A 1 237 ? 13.459 3.828 -15.476 1.00 95.19 237 VAL A C 1
ATOM 1834 O O . VAL A 1 237 ? 13.448 4.504 -16.505 1.00 95.19 237 VAL A O 1
ATOM 1837 N N . PRO A 1 238 ? 14.066 4.276 -14.360 1.00 92.44 238 PRO A N 1
ATOM 1838 C CA . PRO A 1 238 ? 14.788 5.547 -14.320 1.00 92.44 238 PRO A CA 1
ATOM 1839 C C . PRO A 1 238 ? 15.976 5.605 -15.293 1.00 92.44 238 PRO A C 1
ATOM 1841 O O . PRO A 1 238 ? 16.749 4.656 -15.389 1.00 92.44 238 PRO A O 1
ATOM 1844 N N . ALA A 1 239 ? 16.173 6.762 -15.935 1.00 90.12 239 ALA A N 1
ATOM 1845 C CA . ALA A 1 239 ? 17.340 7.067 -16.780 1.00 90.12 239 ALA A CA 1
ATOM 1846 C C . ALA A 1 239 ? 18.340 8.030 -16.109 1.00 90.12 239 ALA A C 1
ATOM 1848 O O . ALA A 1 239 ? 19.123 8.683 -16.790 1.00 90.12 239 ALA A O 1
ATOM 1849 N N . LEU A 1 240 ? 18.269 8.181 -14.779 1.00 89.69 240 LEU A N 1
ATOM 1850 C CA . LEU A 1 240 ? 19.074 9.121 -13.976 1.00 89.69 240 LEU A CA 1
ATOM 1851 C C . LEU A 1 240 ? 18.932 10.607 -14.347 1.00 89.69 240 LEU A C 1
ATOM 1853 O O . LEU A 1 240 ? 19.647 11.456 -13.818 1.00 89.69 240 LEU A O 1
ATOM 1857 N N . VAL A 1 241 ? 17.959 10.948 -15.180 1.00 86.25 241 VAL A N 1
ATOM 1858 C CA . VAL A 1 241 ? 17.563 12.328 -15.443 1.00 86.25 241 VAL A CA 1
ATOM 1859 C C . VAL A 1 241 ? 16.352 12.635 -14.579 1.00 86.25 241 VAL A C 1
ATOM 1861 O O . VAL A 1 241 ? 15.398 11.856 -14.556 1.00 86.25 241 VAL A O 1
ATOM 1864 N N . THR A 1 242 ? 16.390 13.747 -13.850 1.00 80.75 242 THR A N 1
ATOM 1865 C CA . THR A 1 242 ? 15.160 14.340 -13.341 1.00 80.75 242 THR A CA 1
ATOM 1866 C C . THR A 1 242 ? 14.524 15.135 -14.479 1.00 80.75 242 THR A C 1
ATOM 1868 O O . THR A 1 242 ? 15.195 15.949 -15.112 1.00 80.75 242 THR A O 1
ATOM 1871 N N . GLY A 1 243 ? 13.273 14.810 -14.795 1.00 68.31 243 GLY A N 1
ATOM 1872 C CA . GLY A 1 243 ? 12.398 15.462 -15.760 1.00 68.31 243 GLY A CA 1
ATOM 1873 C C . GLY A 1 243 ? 11.148 16.013 -15.062 1.00 68.31 243 GLY A C 1
ATOM 1874 O O . GLY A 1 243 ? 11.045 16.018 -13.836 1.00 68.31 243 GLY A O 1
ATOM 1875 N N . CYS A 1 244 ? 10.174 16.498 -15.834 1.00 72.44 244 CYS A N 1
ATOM 1876 C CA . CYS A 1 244 ? 8.926 17.076 -15.309 1.00 72.44 244 CYS A CA 1
ATOM 1877 C C . CYS A 1 244 ? 9.117 18.268 -14.348 1.00 72.44 244 CYS A C 1
ATOM 1879 O O . CYS A 1 244 ? 8.503 18.342 -13.286 1.00 72.44 244 CYS A O 1
ATOM 1881 N N . GLY A 1 245 ? 9.946 19.237 -14.745 1.00 63.06 245 GLY A N 1
ATOM 1882 C CA . GLY A 1 245 ? 10.126 20.510 -14.029 1.00 63.06 245 GLY A CA 1
ATOM 1883 C C . GLY A 1 245 ? 11.460 20.638 -13.296 1.00 63.06 245 GLY A C 1
ATOM 1884 O O . GLY A 1 245 ? 11.824 21.730 -12.866 1.00 63.06 245 GLY A O 1
ATOM 1885 N N . GLN A 1 246 ? 12.219 19.551 -13.214 1.00 64.06 246 GLN A N 1
ATOM 1886 C CA . GLN A 1 246 ? 13.656 19.564 -12.969 1.00 64.06 246 GLN A CA 1
ATOM 1887 C C . GLN A 1 246 ? 14.298 19.120 -14.288 1.00 64.06 246 GLN A C 1
ATOM 1889 O O . GLN A 1 246 ? 13.765 18.228 -14.929 1.00 64.06 246 GLN A O 1
ATOM 1894 N N . ASN A 1 247 ? 15.341 19.807 -14.754 1.00 71.19 247 ASN A N 1
ATOM 1895 C CA . ASN A 1 247 ? 16.097 19.435 -15.956 1.00 71.19 247 ASN A CA 1
ATOM 1896 C C . ASN A 1 247 ? 17.540 19.171 -15.518 1.00 71.19 247 ASN A C 1
ATOM 1898 O O . ASN A 1 247 ? 18.441 19.953 -15.825 1.00 71.19 247 ASN A O 1
ATOM 1902 N N . GLN A 1 248 ? 17.741 18.139 -14.696 1.00 77.88 248 GLN A N 1
ATOM 1903 C CA . GLN A 1 248 ? 19.048 17.818 -14.121 1.00 77.88 248 GLN A CA 1
ATOM 1904 C C . GLN A 1 248 ? 19.393 16.355 -14.379 1.00 77.88 248 GLN A C 1
ATOM 1906 O O . GLN A 1 248 ? 18.616 15.456 -14.068 1.00 77.88 248 GLN A O 1
ATOM 1911 N N . ALA A 1 249 ? 20.583 16.113 -14.921 1.00 81.31 249 ALA A N 1
ATOM 1912 C CA . ALA A 1 249 ? 21.154 14.777 -14.982 1.00 81.31 249 ALA A CA 1
ATOM 1913 C C . ALA A 1 249 ? 21.882 14.473 -13.667 1.00 81.31 249 ALA A C 1
ATOM 1915 O O . ALA A 1 249 ? 22.584 15.330 -13.128 1.00 81.31 249 ALA A O 1
ATOM 1916 N N . THR A 1 250 ? 21.712 13.256 -13.156 1.00 83.62 250 THR A N 1
ATOM 1917 C CA . THR A 1 250 ? 22.512 12.740 -12.043 1.00 83.62 250 THR A CA 1
ATOM 1918 C C . THR A 1 250 ? 23.789 12.145 -12.621 1.00 83.62 250 THR A C 1
ATOM 1920 O O . THR A 1 250 ? 23.753 11.060 -13.197 1.00 83.62 250 THR A O 1
ATOM 1923 N N . ASP A 1 251 ? 24.897 12.869 -12.486 1.00 88.25 251 ASP A N 1
ATOM 1924 C CA . ASP A 1 251 ? 26.222 12.422 -12.919 1.00 88.25 251 ASP A CA 1
ATOM 1925 C C . ASP A 1 251 ? 26.922 11.673 -11.772 1.00 88.25 251 ASP A C 1
ATOM 1927 O O . ASP A 1 251 ? 27.641 12.255 -10.962 1.00 88.25 251 ASP A O 1
ATOM 1931 N N . ASP A 1 252 ? 26.598 10.385 -11.634 1.00 92.31 252 ASP A N 1
ATOM 1932 C CA . ASP A 1 252 ? 27.155 9.486 -10.619 1.00 92.31 252 ASP A CA 1
ATOM 1933 C C . ASP A 1 252 ? 27.308 8.075 -11.207 1.00 92.31 252 ASP A C 1
ATOM 1935 O O . ASP A 1 252 ? 26.330 7.350 -11.423 1.00 92.31 252 ASP A O 1
ATOM 1939 N N . ASP A 1 253 ? 28.559 7.676 -11.444 1.00 94.44 253 ASP A N 1
ATOM 1940 C CA . ASP A 1 253 ? 28.927 6.382 -12.026 1.00 94.44 253 ASP A CA 1
ATOM 1941 C C . ASP A 1 253 ? 28.426 5.179 -11.219 1.00 94.44 253 ASP A C 1
ATOM 1943 O O . ASP A 1 253 ? 28.083 4.137 -11.788 1.00 94.44 253 ASP A O 1
ATOM 1947 N N . ALA A 1 254 ? 28.417 5.277 -9.888 1.00 94.25 254 ALA A N 1
ATOM 1948 C CA . ALA A 1 254 ? 27.992 4.183 -9.027 1.00 94.25 254 ALA A CA 1
ATOM 1949 C C . ALA A 1 254 ? 26.470 4.025 -9.079 1.00 94.25 254 ALA A C 1
ATOM 1951 O O . ALA A 1 254 ? 25.969 2.904 -9.219 1.00 94.25 254 ALA A O 1
ATOM 1952 N N . LEU A 1 255 ? 25.730 5.138 -9.043 1.00 93.62 255 LEU A N 1
ATOM 1953 C CA . LEU A 1 255 ? 24.283 5.123 -9.240 1.00 93.62 255 LEU A CA 1
ATOM 1954 C C . LEU A 1 255 ? 23.917 4.638 -10.641 1.00 93.62 255 LEU A C 1
ATOM 1956 O O . LEU A 1 255 ? 22.980 3.848 -10.763 1.00 93.62 255 LEU A O 1
ATOM 1960 N N . LEU A 1 256 ? 24.645 5.050 -11.680 1.00 94.56 256 LEU A N 1
ATOM 1961 C CA . LEU A 1 256 ? 24.396 4.595 -13.045 1.00 94.56 256 LEU A CA 1
ATOM 1962 C C . LEU A 1 256 ? 24.559 3.076 -13.150 1.00 94.56 256 LEU A C 1
ATOM 1964 O O . LEU A 1 256 ? 23.642 2.387 -13.598 1.00 94.56 256 LEU A O 1
ATOM 1968 N N . LYS A 1 257 ? 25.681 2.534 -12.658 1.00 96.56 257 LYS A N 1
ATOM 1969 C CA . LYS A 1 257 ? 25.927 1.082 -12.621 1.00 96.56 257 LYS A CA 1
ATOM 1970 C C . LYS A 1 257 ? 24.836 0.338 -11.855 1.00 96.56 257 LYS A C 1
ATOM 1972 O O . LYS A 1 257 ? 24.368 -0.698 -12.327 1.00 96.56 257 LYS A O 1
ATOM 1977 N N . ARG A 1 258 ? 24.389 0.876 -10.713 1.00 96.06 258 ARG A N 1
ATOM 1978 C CA . ARG A 1 258 ? 23.293 0.286 -9.935 1.00 96.06 258 ARG A CA 1
ATOM 1979 C C . ARG A 1 258 ? 22.000 0.217 -10.745 1.00 96.06 258 ARG A C 1
ATOM 1981 O O . ARG A 1 258 ? 21.404 -0.848 -10.804 1.00 96.06 258 ARG A O 1
ATOM 1988 N N . HIS A 1 259 ? 21.580 1.303 -11.395 1.00 95.88 259 HIS A N 1
ATOM 1989 C CA . HIS A 1 259 ? 20.323 1.316 -12.157 1.00 95.88 259 HIS A CA 1
ATOM 1990 C C . HIS A 1 259 ? 20.386 0.467 -13.431 1.00 95.88 259 HIS A C 1
ATOM 1992 O O . HIS A 1 259 ? 19.376 -0.127 -13.813 1.00 95.88 259 HIS A O 1
ATOM 1998 N N . ILE A 1 260 ? 21.559 0.360 -14.066 1.00 97.19 260 ILE A N 1
ATOM 1999 C CA . ILE A 1 260 ? 21.781 -0.606 -15.150 1.00 97.19 260 ILE A CA 1
ATOM 2000 C C . ILE A 1 260 ? 21.531 -2.021 -14.621 1.00 97.19 260 ILE A C 1
ATOM 2002 O O . ILE A 1 260 ? 20.724 -2.749 -15.199 1.00 97.19 260 ILE A O 1
ATOM 2006 N N . GLN A 1 261 ? 22.148 -2.392 -13.494 1.00 98.38 261 GLN A N 1
ATOM 2007 C CA . GLN A 1 261 ? 21.928 -3.708 -12.893 1.00 98.38 261 GLN A CA 1
ATOM 2008 C C . GLN A 1 261 ? 20.471 -3.901 -12.461 1.00 98.38 261 GLN A C 1
ATOM 2010 O O . GLN A 1 261 ? 19.891 -4.939 -12.748 1.00 98.38 261 GLN A O 1
ATOM 2015 N N . ASP A 1 262 ? 19.840 -2.897 -11.850 1.00 98.00 262 ASP A N 1
ATOM 2016 C CA . ASP A 1 262 ? 18.427 -2.949 -11.469 1.00 98.00 262 ASP A CA 1
ATOM 2017 C C . ASP A 1 262 ? 17.528 -3.189 -12.694 1.00 98.00 262 ASP A C 1
ATOM 2019 O O . ASP A 1 262 ? 16.535 -3.906 -12.592 1.00 98.00 262 ASP A O 1
ATOM 2023 N N . THR A 1 263 ? 17.874 -2.635 -13.856 1.00 98.00 263 THR A N 1
ATOM 2024 C CA . THR A 1 263 ? 17.141 -2.851 -15.112 1.00 98.00 263 THR A CA 1
ATOM 2025 C C . THR A 1 263 ? 17.336 -4.272 -15.645 1.00 98.00 263 THR A C 1
ATOM 2027 O O . THR A 1 263 ? 16.366 -4.920 -16.035 1.00 98.00 263 THR A O 1
ATOM 2030 N N . LEU A 1 264 ? 18.566 -4.793 -15.622 1.00 98.62 264 LEU A N 1
ATOM 2031 C CA . LEU A 1 264 ? 18.851 -6.185 -15.995 1.00 98.62 264 LEU A CA 1
ATOM 2032 C C . LEU A 1 264 ? 18.136 -7.175 -15.063 1.00 98.62 264 LEU A C 1
ATOM 2034 O O . LEU A 1 264 ? 17.548 -8.154 -15.518 1.00 98.62 264 LEU A O 1
ATOM 2038 N N . ASP A 1 265 ? 18.110 -6.869 -13.771 1.00 98.81 265 ASP A N 1
ATOM 2039 C CA . ASP A 1 265 ? 17.421 -7.642 -12.744 1.00 98.81 265 ASP A CA 1
ATOM 2040 C C . ASP A 1 265 ? 15.902 -7.643 -12.944 1.00 98.81 265 ASP A C 1
ATOM 2042 O O . ASP A 1 265 ? 15.248 -8.653 -12.697 1.00 98.81 265 ASP A O 1
ATOM 2046 N N . LEU A 1 266 ? 15.322 -6.540 -13.428 1.00 98.69 266 LEU A N 1
ATOM 2047 C CA . LEU A 1 266 ? 13.907 -6.483 -13.800 1.00 98.69 266 LEU A CA 1
ATOM 2048 C C . LEU A 1 266 ? 13.609 -7.390 -15.001 1.00 98.69 266 LEU A C 1
ATOM 2050 O O . LEU A 1 266 ? 12.591 -8.085 -15.018 1.00 98.69 266 LEU A O 1
ATOM 2054 N N . ILE A 1 267 ? 14.497 -7.406 -15.999 1.00 98.75 267 ILE A N 1
ATOM 2055 C CA . ILE A 1 267 ? 14.377 -8.301 -17.156 1.00 98.75 267 ILE A CA 1
ATOM 2056 C C . ILE A 1 267 ? 14.457 -9.761 -16.691 1.00 98.75 267 ILE A C 1
ATOM 2058 O O . ILE A 1 267 ? 13.634 -10.580 -17.103 1.00 98.75 267 ILE A O 1
ATOM 2062 N N . GLU A 1 268 ? 15.381 -10.094 -15.786 1.00 98.81 268 GLU A N 1
ATOM 2063 C CA . GLU A 1 268 ? 15.455 -11.432 -15.194 1.00 98.81 268 GLU A CA 1
ATOM 2064 C C . GLU A 1 268 ? 14.231 -11.746 -14.315 1.00 98.81 268 GLU A C 1
ATOM 2066 O O . GLU A 1 268 ? 13.704 -12.857 -14.370 1.00 98.81 268 GLU A O 1
ATOM 2071 N N . PHE A 1 269 ? 13.713 -10.781 -13.553 1.00 98.88 269 PHE A N 1
ATOM 2072 C CA . PHE A 1 269 ? 12.477 -10.946 -12.788 1.00 98.88 269 PHE A CA 1
ATOM 2073 C C . PHE A 1 269 ? 11.318 -11.317 -13.706 1.00 98.88 269 PHE A C 1
ATOM 2075 O O . PHE A 1 269 ? 10.568 -12.238 -13.395 1.00 98.88 269 PHE A O 1
ATOM 2082 N N . ALA A 1 270 ? 11.188 -10.647 -14.850 1.00 98.69 270 ALA A N 1
ATOM 2083 C CA . ALA A 1 270 ? 10.097 -10.883 -15.783 1.00 98.69 270 ALA A CA 1
ATOM 2084 C C . ALA A 1 270 ? 10.263 -12.178 -16.593 1.00 98.69 270 ALA A C 1
ATOM 2086 O O . ALA A 1 270 ? 9.286 -12.901 -16.786 1.00 98.69 270 ALA A O 1
ATOM 2087 N N . ASN A 1 271 ? 11.483 -12.493 -17.040 1.00 98.69 271 ASN A N 1
ATOM 2088 C CA . ASN A 1 271 ? 11.725 -13.534 -18.046 1.00 98.69 271 ASN A CA 1
ATOM 2089 C C . ASN A 1 271 ? 12.564 -14.724 -17.562 1.00 98.69 271 ASN A C 1
ATOM 2091 O O . ASN A 1 271 ? 12.532 -15.789 -18.177 1.00 98.69 271 ASN A O 1
ATOM 2095 N N . GLY A 1 272 ? 13.316 -14.562 -16.476 1.00 98.56 272 GLY A N 1
ATOM 2096 C CA . GLY A 1 272 ? 14.262 -15.555 -15.981 1.00 98.56 272 GLY A CA 1
ATOM 2097 C C . GLY A 1 272 ? 13.594 -16.842 -15.480 1.00 98.56 272 GLY A C 1
ATOM 2098 O O . GLY A 1 272 ? 12.425 -16.825 -15.055 1.00 98.56 272 GLY A O 1
ATOM 2099 N N . PRO A 1 273 ? 14.324 -17.974 -15.508 1.00 98.50 273 PRO A N 1
ATOM 2100 C CA . PRO A 1 273 ? 13.841 -19.239 -14.969 1.00 98.50 273 PRO A CA 1
ATOM 2101 C C . PRO A 1 273 ? 13.702 -19.158 -13.445 1.00 98.50 273 PRO A C 1
ATOM 2103 O O . PRO A 1 273 ? 14.397 -18.398 -12.781 1.00 98.50 273 PRO A O 1
ATOM 2106 N N . VAL A 1 274 ? 12.866 -20.010 -12.851 1.00 98.69 274 VAL A N 1
ATOM 2107 C CA . VAL A 1 274 ? 12.664 -20.047 -11.385 1.00 98.69 274 VAL A CA 1
ATOM 2108 C C . VAL A 1 274 ? 13.927 -20.406 -10.584 1.00 98.69 274 VAL A C 1
ATOM 2110 O O . VAL A 1 274 ? 13.937 -20.298 -9.361 1.00 98.69 274 VAL A O 1
ATOM 2113 N N . THR A 1 275 ? 14.987 -20.855 -11.258 1.00 98.56 275 THR A N 1
ATOM 2114 C CA . THR A 1 275 ? 16.300 -21.150 -10.671 1.00 98.56 275 THR A CA 1
ATOM 2115 C C . THR A 1 275 ? 17.201 -19.920 -10.571 1.00 98.56 275 THR A C 1
ATOM 2117 O O . THR A 1 275 ? 18.116 -19.918 -9.745 1.00 98.56 275 THR A O 1
ATOM 2120 N N . SER A 1 276 ? 16.944 -18.869 -11.357 1.00 98.56 276 SER A N 1
ATOM 2121 C CA . SER A 1 276 ? 17.698 -17.619 -11.275 1.00 98.56 276 SER A CA 1
ATOM 2122 C C . SER A 1 276 ? 17.309 -16.802 -10.044 1.00 98.56 276 SER A C 1
ATOM 2124 O O . SER A 1 276 ? 16.354 -17.141 -9.339 1.00 98.56 276 SER A O 1
ATOM 2126 N N . GLU A 1 277 ? 18.059 -15.746 -9.729 1.00 98.38 277 GLU A N 1
ATOM 2127 C CA . GLU A 1 277 ? 17.783 -14.941 -8.539 1.00 98.38 277 GLU A CA 1
ATOM 2128 C C . GLU A 1 277 ? 16.409 -14.274 -8.614 1.00 98.38 277 GLU A C 1
ATOM 2130 O O . GLU A 1 277 ? 15.563 -14.467 -7.730 1.00 98.38 277 GLU A O 1
ATOM 2135 N N . TRP A 1 278 ? 16.167 -13.524 -9.685 1.00 98.69 278 TRP A N 1
ATOM 2136 C CA . TRP A 1 278 ? 14.946 -12.743 -9.808 1.00 98.69 278 TRP A CA 1
ATOM 2137 C C . TRP A 1 278 ? 13.762 -13.568 -10.311 1.00 98.69 278 TRP A C 1
ATOM 2139 O O . TRP A 1 278 ? 12.634 -13.336 -9.868 1.00 98.69 278 TRP A O 1
ATOM 2149 N N . GLY A 1 279 ? 14.003 -14.607 -11.116 1.00 98.69 279 GLY A N 1
ATOM 2150 C CA . GLY A 1 279 ? 12.967 -15.570 -11.490 1.00 98.69 279 GLY A CA 1
ATOM 2151 C C . GLY A 1 279 ? 12.449 -16.364 -10.285 1.00 98.69 279 GLY A C 1
ATOM 2152 O O . GLY A 1 279 ? 11.241 -16.586 -10.162 1.00 98.69 279 GLY A O 1
ATOM 2153 N N . ARG A 1 280 ? 13.322 -16.715 -9.326 1.00 98.62 280 ARG A N 1
ATOM 2154 C CA . ARG A 1 280 ? 12.914 -17.315 -8.043 1.00 98.62 280 ARG A CA 1
ATOM 2155 C C . ARG A 1 280 ? 12.064 -16.363 -7.206 1.00 98.62 280 ARG A C 1
ATOM 2157 O O . ARG A 1 280 ? 11.085 -16.806 -6.609 1.00 98.62 280 ARG A O 1
ATOM 2164 N N . LYS A 1 281 ? 12.403 -15.068 -7.157 1.00 98.44 281 LYS A N 1
ATOM 2165 C CA . LYS A 1 281 ? 11.580 -14.065 -6.455 1.00 98.44 281 LYS A CA 1
ATOM 2166 C C . LYS A 1 281 ? 10.190 -13.940 -7.075 1.00 98.44 281 LYS A C 1
ATOM 2168 O O . LYS A 1 281 ? 9.214 -13.986 -6.333 1.00 98.44 281 LYS A O 1
ATOM 2173 N N . ARG A 1 282 ? 10.087 -13.859 -8.407 1.00 98.56 282 ARG A N 1
ATOM 2174 C CA . ARG A 1 282 ? 8.799 -13.869 -9.125 1.00 98.56 282 ARG A CA 1
ATOM 2175 C C . ARG A 1 282 ? 7.972 -15.112 -8.765 1.00 98.56 282 ARG A C 1
ATOM 2177 O O . ARG A 1 282 ? 6.814 -14.996 -8.367 1.00 98.56 282 ARG A O 1
ATOM 2184 N N . ALA A 1 283 ? 8.597 -16.290 -8.799 1.00 98.50 283 ALA A N 1
ATOM 2185 C CA . ALA A 1 283 ? 7.949 -17.548 -8.437 1.00 98.50 283 ALA A CA 1
ATOM 2186 C C . ALA A 1 283 ? 7.456 -17.571 -6.980 1.00 98.50 283 ALA A C 1
ATOM 2188 O O . ALA A 1 283 ? 6.328 -17.984 -6.722 1.00 98.50 283 ALA A O 1
ATOM 2189 N N . ALA A 1 284 ? 8.265 -17.085 -6.034 1.00 98.06 284 ALA A N 1
ATOM 2190 C CA . ALA A 1 284 ? 7.897 -16.994 -4.620 1.00 98.06 284 ALA A CA 1
ATOM 2191 C C . ALA A 1 284 ? 6.736 -16.018 -4.359 1.00 98.06 284 ALA A C 1
ATOM 2193 O O . ALA A 1 284 ? 6.017 -16.170 -3.374 1.00 98.06 284 ALA A O 1
ATOM 2194 N N . MET A 1 285 ? 6.526 -15.042 -5.248 1.00 97.38 285 MET A N 1
ATOM 2195 C CA . MET A 1 285 ? 5.367 -14.145 -5.220 1.00 97.38 285 MET A CA 1
ATOM 2196 C C . MET A 1 285 ? 4.095 -14.767 -5.819 1.00 97.38 285 MET A C 1
ATOM 2198 O O . MET A 1 285 ? 3.051 -14.124 -5.805 1.00 97.38 285 MET A O 1
ATOM 2202 N N . GLY A 1 286 ? 4.156 -16.018 -6.290 1.00 96.81 286 GLY A N 1
ATOM 2203 C CA . GLY A 1 286 ? 3.008 -16.764 -6.808 1.00 96.81 286 GLY A CA 1
ATOM 2204 C C . GLY A 1 286 ? 2.970 -16.907 -8.329 1.00 96.81 286 GLY A C 1
ATOM 2205 O O . GLY A 1 286 ? 2.051 -17.544 -8.839 1.00 96.81 286 GLY A O 1
ATOM 2206 N N . HIS A 1 287 ? 3.966 -16.386 -9.056 1.00 98.19 287 HIS A N 1
ATOM 2207 C CA . HIS A 1 287 ? 3.986 -16.413 -10.524 1.00 98.19 287 HIS A CA 1
ATOM 2208 C C . HIS A 1 287 ? 5.253 -17.097 -11.069 1.00 98.19 287 HIS A C 1
ATOM 2210 O O . HIS A 1 287 ? 6.264 -16.457 -11.359 1.00 98.19 287 HIS A O 1
ATOM 2216 N N . PRO A 1 288 ? 5.274 -18.440 -11.166 1.00 98.25 288 PRO A N 1
ATOM 2217 C CA . PRO A 1 288 ? 6.462 -19.162 -11.623 1.00 98.25 288 PRO A CA 1
ATOM 2218 C C . PRO A 1 288 ? 6.732 -18.992 -13.123 1.00 98.25 288 PRO A C 1
ATOM 2220 O O . PRO A 1 288 ? 7.880 -19.123 -13.555 1.00 98.25 288 PRO A O 1
ATOM 2223 N N . LYS A 1 289 ? 5.708 -18.697 -13.929 1.00 98.50 289 LYS A N 1
ATOM 2224 C CA . LYS A 1 289 ? 5.850 -18.547 -15.382 1.00 98.50 289 LYS A CA 1
ATOM 2225 C C . LYS A 1 289 ? 6.464 -17.181 -15.730 1.00 98.50 289 LYS A C 1
ATOM 2227 O O . LYS A 1 289 ? 6.296 -16.239 -14.973 1.00 98.50 289 LYS A O 1
ATOM 2232 N N . PRO A 1 290 ? 7.218 -17.051 -16.827 1.00 98.25 290 PRO A N 1
ATOM 2233 C CA . PRO A 1 290 ? 7.643 -15.743 -17.320 1.00 98.25 290 PRO A CA 1
ATOM 2234 C C . PRO A 1 290 ? 6.454 -14.847 -17.695 1.00 98.25 290 PRO A C 1
ATOM 2236 O O . PRO A 1 290 ? 5.454 -15.345 -18.202 1.00 98.25 290 PRO A O 1
ATOM 2239 N N . PHE A 1 291 ? 6.606 -13.530 -17.540 1.00 98.31 291 PHE A N 1
ATOM 2240 C CA . PHE A 1 291 ? 5.660 -12.529 -18.060 1.00 98.31 291 PHE A CA 1
ATOM 2241 C C . PHE A 1 291 ? 5.859 -12.229 -19.557 1.00 98.31 291 PHE A C 1
ATOM 2243 O O . PHE A 1 291 ? 5.094 -11.461 -20.133 1.00 98.31 291 PHE A O 1
ATOM 2250 N N . HIS A 1 292 ? 6.890 -12.805 -20.190 1.00 96.12 292 HIS A N 1
ATOM 2251 C CA . HIS A 1 292 ? 7.233 -12.590 -21.602 1.00 96.12 292 HIS A CA 1
ATOM 2252 C C . HIS A 1 292 ? 7.453 -11.108 -21.958 1.00 96.12 292 HIS A C 1
ATOM 2254 O O . HIS A 1 292 ? 6.967 -10.608 -22.972 1.00 96.12 292 HIS A O 1
ATOM 2260 N N . LEU A 1 293 ? 8.211 -10.399 -21.118 1.00 98.19 293 LEU A N 1
ATOM 2261 C CA . LEU A 1 293 ? 8.589 -9.008 -21.344 1.00 98.19 293 LEU A CA 1
ATOM 2262 C C . LEU A 1 293 ? 9.388 -8.877 -22.650 1.00 98.19 293 LEU A C 1
ATOM 2264 O O . LEU A 1 293 ? 10.450 -9.484 -22.791 1.00 98.19 293 LEU A O 1
ATOM 2268 N N . THR A 1 294 ? 8.891 -8.051 -23.571 1.00 97.75 294 THR A N 1
ATOM 2269 C CA . THR A 1 294 ? 9.519 -7.766 -24.875 1.00 97.75 294 THR A CA 1
ATOM 2270 C C . THR A 1 294 ? 9.928 -6.304 -25.046 1.00 97.75 294 THR A C 1
ATOM 2272 O O . THR A 1 294 ? 10.775 -6.013 -25.884 1.00 97.75 294 THR A O 1
ATOM 2275 N N . HIS A 1 295 ? 9.348 -5.392 -24.262 1.00 98.00 295 HIS A N 1
ATOM 2276 C CA . HIS A 1 295 ? 9.572 -3.953 -24.371 1.00 98.00 295 HIS A CA 1
ATOM 2277 C C . HIS A 1 295 ? 9.840 -3.357 -22.996 1.00 98.00 295 HIS A C 1
ATOM 2279 O O . HIS A 1 295 ? 9.183 -3.714 -22.026 1.00 98.00 295 HIS A O 1
ATOM 2285 N N . LEU A 1 296 ? 10.781 -2.425 -22.922 1.00 97.25 296 LEU A N 1
ATOM 2286 C CA . LEU A 1 296 ? 11.122 -1.697 -21.709 1.00 97.25 296 LEU A CA 1
ATOM 2287 C C . LEU A 1 296 ? 11.468 -0.264 -22.101 1.00 97.25 296 LEU A C 1
ATOM 2289 O O . LEU A 1 296 ? 12.151 -0.040 -23.098 1.00 97.25 296 LEU A O 1
ATOM 2293 N N . GLU A 1 297 ? 10.986 0.696 -21.325 1.00 96.69 297 GLU A N 1
ATOM 2294 C CA . GLU A 1 297 ? 11.274 2.111 -21.533 1.00 96.69 297 GLU A CA 1
ATOM 2295 C C . GLU A 1 297 ? 12.309 2.589 -20.511 1.00 96.69 297 GLU A C 1
ATOM 2297 O O . GLU A 1 297 ? 12.170 2.337 -19.313 1.00 96.69 297 GLU A O 1
ATOM 2302 N N . VAL A 1 298 ? 13.354 3.271 -20.982 1.00 94.31 298 VAL A N 1
ATOM 2303 C CA . VAL A 1 298 ? 14.423 3.825 -20.139 1.00 94.31 298 VAL A CA 1
ATOM 2304 C C . VAL A 1 298 ? 14.269 5.340 -20.092 1.00 94.31 298 VAL A C 1
ATOM 2306 O O . VAL A 1 298 ? 14.607 6.035 -21.048 1.00 94.31 298 VAL A O 1
ATOM 2309 N N . GLY A 1 299 ? 13.777 5.844 -18.963 1.00 89.94 299 GLY A N 1
ATOM 2310 C CA . GLY A 1 299 ? 13.471 7.256 -18.758 1.00 89.94 299 GLY A CA 1
ATOM 2311 C C . GLY A 1 299 ? 12.041 7.636 -19.133 1.00 89.94 299 GLY A C 1
ATOM 2312 O O . GLY A 1 299 ? 11.220 6.793 -19.480 1.00 89.94 299 GLY A O 1
ATOM 2313 N N . ASN A 1 300 ? 11.750 8.929 -18.989 1.00 86.94 300 ASN A N 1
ATOM 2314 C CA . ASN A 1 300 ? 10.512 9.588 -19.402 1.00 86.94 300 ASN A CA 1
ATOM 2315 C C . ASN A 1 300 ? 10.787 11.070 -19.649 1.00 86.94 300 ASN A C 1
ATOM 2317 O O . ASN A 1 300 ? 11.551 11.649 -18.840 1.00 86.94 300 ASN A O 1
#

Sequence (300 aa):
FEYGTADNRSYTPLTSWATTGTATTVDDDGRLNARNRTYLALGAGSSVTNSGYNTGIRVESGKTYDFSVWARADARTPLTVTLHDADGALAEARQVTARGGWAKYRARFTATRDSTTGRLTVAADAPVALDMISLIPRDTYKGHGLRKDLAEKIAALHPGFVRFPGGCLVNTGSMQGYDEASGYQRRRSYQWKDTIGPVEQRATNSNFWGYNQSYGLGYYEYFQFAEDIGAMPLPVVPALVTGCGQNQATDDDALLKRHIQDTLDLIEFANGPVTSEWGRKRAAMGHPKPFHLTHLEVGN

Secondary structure (DSSP, 8-state):
----TTT-TT--TTTTEEEES-EEEE-STTSSBTTB--EEEE-TTEEEEE--BTTBEEE-TT-EEEEEEEEEEEEEEEEEEEEEETTEESB--EEEEEEEEEEEEEEEEEBSS-EEEEEEEEEESS-EEEEEEEEEES-BGGGSSSBHHHHHHHHTT--SEEEES-STTSSSSB---SSTTTTT-SSB---GGGGSS-GGGSPP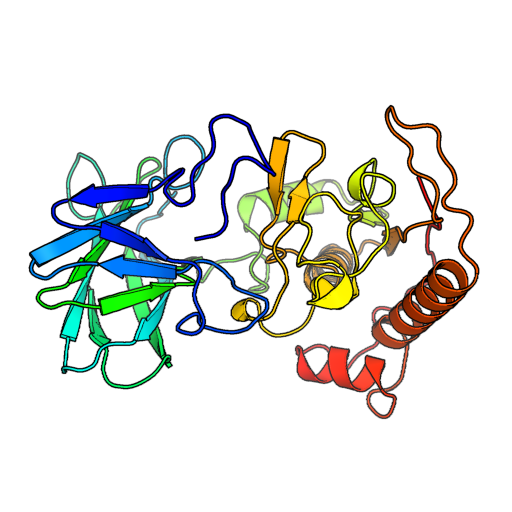EEETTTEEE--SS-HHHHHHHHHHTTPEEEEEE--SEE-SS--EE---HHHHHHHHHHHHHHHHHHHS-TTSHHHHHHHHTT--S-------EE--

pLDDT: mean 95.85, std 4.96, range [63.06, 98.94]

Foldseek 3Di:
DDWDVLQPVPTDPQVQKDKDDDKDWDFDPLDPDLQRGIWIKAAAQMKIKGFPPDQRDWDAAQFKKKKKKWKADQDFKKKWKFKAAPVGGQFDIDIDTHHHGTDMDIDMTHGHHTDPRIMIMITINHIMIIDPTDIATCPACVSLGHRNVVLVVVLVVLAQEDEDDDDQQQAWADLDDQDVVVVRRQGHHDQQVLLADDLSSRHKHHDPVRHIDSSPPGPLSQLVSCVSSVHAYEYEHEQQHRDDPGGDHDPDPVSNVVSVVSVVLVVCLQANACPDDNCVRNVVRPHNHHSPHDHYHYHD

Radius of gyration: 20.39 Å; chains: 1; bounding box: 56×42×54 Å